Protein AF-0000000077554246 (afdb_homodimer)

Foldseek 3Di:
DVVVVVVVVCPVCCVVVLFQFKKKAKAKEFEAAPPAGDFFKKKWKWFDDDPDDTHTFWIDTHHRRRMDITIGIDGHNDQTWIKMKIWACRVNPDPQWTKIDMDTDDSVRMDRPDTDPDHHYPYYYHPNDDDPPIDIGRPPD/DVVVVVVVVCPVCCVVVLFQFKKKAKAKEFEAAPPAGDFFKKKWKWFDDDPDDTHTFWIDTHHRRRMDITIGIDGHNDQTWIKMKIWACRVNPDPQWTKIDMDTDDSVRMDRPDTDPDHHYPYYYYPNDDDPPIDIGRPPD

Nearest PDB structures (foldseek):
  5ek8-assembly1_A  TM=5.572E-01  e=8.975E-06  Rippkaea orientalis PCC 8801
  3u2j-assembly1_B-2  TM=6.016E-01  e=7.868E-04  Homo sapiens
  1etb-assembly1_2  TM=5.948E-01  e=8.799E-04  Homo sapiens
  1bze-assembly1_A  TM=5.620E-01  e=1.925E-03  Homo sapiens
  1qab-assembly1_A  TM=5.641E-01  e=2.693E-03  Homo sapiens

Secondary structure (DSSP, 8-state):
-HHHHHHHH------------EEEEEEEEEEEETTEEPPS-EEEEEE--SSSPPEEEEEEE--TT-EEEEEEEEE-SSPP-EEEEEEE-TT-S-SSSEEEEEEEPPGGG-BSSSS-SS-EEEEEEETTSB-TT-EEESS--/-HHHHHHHH------------EEEEEEEEEEEETTEEPPS-EEEEEE--SSSPPEEEEEEE--TT-EEEEEEEEE-SSPP-EEEEEEE-TT-S-SSSEEEEEEEPPGGG-BSSSS-SS-EEEEEEETTSB-TT-EEESS--

Sequence (282 aa):
MNEIFLVLAVLSTVITAQVRPKQWVAVTGKVNCNGVPAKGVKVKIYDVDDWTLDDKVAEVVTGEDGVFHLKGYTYEITTMDPKLNIYHNCNALTPICYIKFNVLLPKSIVNREGEPTQEYDAGTFSLDNTFPGQGTDCLNKMNEIFLVLAVLSTVITAQVRPKQWVAVTGKVNCNGVPAKGVKVKIYDVDDWTLDDKVAEVVTGEDGVFHLKGYTYEITTMDPKLNIYHNCNALTPICYIKFNVLLPKSIVNREGEPTQEYDAGTFSLDNTFPGQGTDCLNK

InterPro domains:
  IPR001534 Transthyretin-like [PF01060] (28-106)
  IPR001534 Transthyretin-like [PTHR21700] (2-141)
  IPR038479 Transthyretin-like superfamily [G3DSA:2.60.40.3330] (22-133)

Organism: Bursaphelenchus xylophilus (NCBI:txid6326)

pLDDT: mean 89.3, std 15.04, range [46.44, 98.88]

Radius of gyration: 26.58 Å; Cα contacts (8 Å, |Δi|>4): 655; chains: 2; bounding box: 45×118×74 Å

Structure (mmCIF, N/CA/C/O backbone):
data_AF-0000000077554246-model_v1
#
loop_
_entity.id
_entity.type
_entity.pdbx_description
1 polymer '(pine wood nematode) hypothetical protein'
#
loop_
_atom_site.group_PDB
_atom_site.id
_atom_site.type_symbol
_atom_site.label_atom_id
_atom_site.label_alt_id
_atom_site.label_comp_id
_atom_site.label_asym_id
_atom_site.label_entity_id
_atom_site.label_seq_id
_atom_site.pdbx_PDB_ins_code
_atom_site.Cartn_x
_atom_site.Cartn_y
_atom_site.Cartn_z
_atom_site.occupancy
_atom_site.B_iso_or_equiv
_atom_site.auth_seq_id
_atom_site.auth_comp_id
_atom_site.auth_asym_id
_atom_site.auth_atom_id
_atom_site.pdbx_PDB_model_num
ATOM 1 N N . MET A 1 1 ? 10.68 47.844 53.594 1 46.56 1 MET A N 1
ATOM 2 C CA . MET A 1 1 ? 10.805 46.406 53.312 1 46.56 1 MET A CA 1
ATOM 3 C C . MET A 1 1 ? 9.555 45.875 52.594 1 46.56 1 MET A C 1
ATOM 5 O O . MET A 1 1 ? 9.57 44.812 52 1 46.56 1 MET A O 1
ATOM 9 N N . ASN A 1 2 ? 8.422 46.656 52.781 1 57.34 2 ASN A N 1
ATOM 10 C CA . ASN A 1 2 ? 7.156 46.25 52.156 1 57.34 2 ASN A CA 1
ATOM 11 C C . ASN A 1 2 ? 7.18 46.469 50.656 1 57.34 2 ASN A C 1
ATOM 13 O O . ASN A 1 2 ? 6.41 45.844 49.938 1 57.34 2 ASN A O 1
ATOM 17 N N . GLU A 1 3 ? 7.984 47.438 50.188 1 59.53 3 GLU A N 1
ATOM 18 C CA . GLU A 1 3 ? 8.023 47.75 48.75 1 59.53 3 GLU A CA 1
ATOM 19 C C . GLU A 1 3 ? 8.758 46.656 47.969 1 59.53 3 GLU A C 1
ATOM 21 O O . GLU A 1 3 ? 8.742 46.656 46.75 1 59.53 3 GLU A O 1
ATOM 26 N N . ILE A 1 4 ? 9.594 45.844 48.688 1 57.38 4 ILE A N 1
ATOM 27 C CA . ILE A 1 4 ? 10.336 44.781 48.031 1 57.38 4 ILE A CA 1
ATOM 28 C C . ILE A 1 4 ? 9.359 43.75 47.5 1 57.38 4 ILE A C 1
ATOM 30 O O . ILE A 1 4 ? 9.555 43.219 46.406 1 57.38 4 ILE A O 1
ATOM 34 N N . PHE A 1 5 ? 8.391 43.375 48.406 1 56.44 5 PHE A N 1
ATOM 35 C CA . PHE A 1 5 ? 7.676 42.125 48.125 1 56.44 5 PHE A CA 1
ATOM 36 C C . PHE A 1 5 ? 6.723 42.312 46.938 1 56.44 5 PHE A C 1
ATOM 38 O O . PHE A 1 5 ? 6.277 41.312 46.344 1 56.44 5 PHE A O 1
ATOM 45 N N . LEU A 1 6 ? 6.25 43.562 46.75 1 54.25 6 LEU A N 1
ATOM 46 C CA . LEU A 1 6 ? 5.227 43.688 45.719 1 54.25 6 LEU A CA 1
ATOM 47 C C . LEU A 1 6 ? 5.832 43.5 44.312 1 54.25 6 LEU A C 1
ATOM 49 O O . LEU A 1 6 ? 5.188 42.969 43.406 1 54.25 6 LEU A O 1
ATOM 53 N N . VAL A 1 7 ? 7.105 43.969 44.219 1 56.16 7 VAL A N 1
ATOM 54 C CA . VAL A 1 7 ? 7.645 43.969 42.875 1 56.16 7 VAL A CA 1
ATOM 55 C C . VAL A 1 7 ? 7.887 42.531 42.406 1 56.16 7 VAL A C 1
ATOM 57 O O . VAL A 1 7 ? 7.727 42.25 41.219 1 56.16 7 VAL A O 1
ATOM 60 N N . LEU A 1 8 ? 8.375 41.75 43.375 1 53.38 8 LEU A N 1
ATOM 61 C CA . LEU A 1 8 ? 8.836 40.469 42.812 1 53.38 8 LEU A CA 1
ATOM 62 C C . LEU A 1 8 ? 7.652 39.625 42.375 1 53.38 8 LEU A C 1
ATOM 64 O O . LEU A 1 8 ? 7.84 38.562 41.781 1 53.38 8 LEU A O 1
ATOM 68 N N . ALA A 1 9 ? 6.523 39.875 43.031 1 51.56 9 ALA A N 1
ATOM 69 C CA . ALA A 1 9 ? 5.465 38.938 42.719 1 51.56 9 ALA A CA 1
ATOM 70 C C . ALA A 1 9 ? 5 39.094 41.25 1 51.56 9 ALA A C 1
ATOM 72 O O . ALA A 1 9 ? 4.227 38.281 40.75 1 51.56 9 ALA A O 1
ATOM 73 N N . VAL A 1 10 ? 5.07 40.344 40.812 1 48.56 10 VAL A N 1
ATOM 74 C CA . VAL A 1 10 ? 4.52 40.344 39.469 1 48.56 10 VAL A CA 1
ATOM 75 C C . VAL A 1 10 ? 5.426 39.531 38.531 1 48.56 10 VAL A C 1
ATOM 77 O O . VAL A 1 10 ? 6.352 40.094 37.938 1 48.56 10 VAL A O 1
ATOM 80 N N . LEU A 1 11 ? 6.281 38.656 39.031 1 47.59 11 LEU A N 1
ATOM 81 C CA . LEU A 1 11 ? 6.723 37.719 37.969 1 47.59 11 LEU A CA 1
ATOM 82 C C . LEU A 1 11 ? 5.566 37.344 37.062 1 47.59 11 LEU A C 1
ATOM 84 O O . LEU A 1 11 ? 4.637 36.656 37.469 1 47.59 11 LEU A O 1
ATOM 88 N N . SER A 1 12 ? 5.074 38.344 36.281 1 46.69 12 SER A N 1
ATOM 89 C CA . SER A 1 12 ? 4.207 38.094 35.125 1 46.69 12 SER A CA 1
ATOM 90 C C . SER A 1 12 ? 4.574 36.75 34.469 1 46.69 12 SER A C 1
ATOM 92 O O . SER A 1 12 ? 5.691 36.594 33.969 1 46.69 12 SER A O 1
ATOM 94 N N . THR A 1 13 ? 4.277 35.625 35.031 1 50.09 13 THR A N 1
ATOM 95 C CA . THR A 1 13 ? 4.199 34.438 34.219 1 50.09 13 THR A CA 1
ATOM 96 C C . THR A 1 13 ? 3.729 34.781 32.812 1 50.09 13 THR A C 1
ATOM 98 O O . THR A 1 13 ? 2.545 35.031 32.594 1 50.09 13 THR A O 1
ATOM 101 N N . VAL A 1 14 ? 4.453 35.594 32.094 1 49.84 14 VAL A N 1
ATOM 102 C CA . VAL A 1 14 ? 4.195 35.562 30.656 1 49.84 14 VAL A CA 1
ATOM 103 C C . VAL A 1 14 ? 3.953 34.094 30.219 1 49.84 14 VAL A C 1
ATOM 105 O O . VAL A 1 14 ? 4.879 33.281 30.188 1 49.84 14 VAL A O 1
ATOM 108 N N . ILE A 1 15 ? 2.969 33.438 30.75 1 48.78 15 ILE A N 1
ATOM 109 C CA . ILE A 1 15 ? 2.527 32.281 29.984 1 48.78 15 ILE A CA 1
ATOM 110 C C . ILE A 1 15 ? 2.668 32.562 28.484 1 48.78 15 ILE A C 1
ATOM 112 O O . ILE A 1 15 ? 1.922 33.375 27.922 1 48.78 15 ILE A O 1
ATOM 116 N N . THR A 1 16 ? 3.816 32.781 28.016 1 48.66 16 THR A N 1
ATOM 117 C CA . THR A 1 16 ? 3.912 32.75 26.562 1 48.66 16 THR A CA 1
ATOM 118 C C . THR A 1 16 ? 3.045 31.625 25.984 1 48.66 16 THR A C 1
ATOM 120 O O . THR A 1 16 ? 3.227 30.453 26.328 1 48.66 16 THR A O 1
ATOM 123 N N . ALA A 1 17 ? 1.773 31.781 26 1 52.62 17 ALA A N 1
ATOM 124 C CA . ALA A 1 17 ? 0.958 30.859 25.203 1 52.62 17 ALA A CA 1
ATOM 125 C C . ALA A 1 17 ? 1.774 30.234 24.078 1 52.62 17 ALA A C 1
ATOM 127 O O . ALA A 1 17 ? 2.289 30.953 23.203 1 52.62 17 ALA A O 1
ATOM 128 N N . GLN A 1 18 ? 2.613 29.297 24.484 1 57.31 18 GLN A N 1
ATOM 129 C CA . GLN A 1 18 ? 3.324 28.609 23.406 1 57.31 18 GLN A CA 1
ATOM 130 C C . GLN A 1 18 ? 2.443 28.453 22.172 1 57.31 18 GLN A C 1
ATOM 132 O O . GLN A 1 18 ? 1.408 27.781 22.219 1 57.31 18 GLN A O 1
ATOM 137 N N . VAL A 1 19 ? 2.314 29.438 21.281 1 74.88 19 VAL A N 1
ATOM 138 C CA . VAL A 1 19 ? 1.582 29.422 20.016 1 74.88 19 VAL A CA 1
ATOM 139 C C . VAL A 1 19 ? 1.971 28.188 19.219 1 74.88 19 VAL A C 1
ATOM 141 O O . VAL A 1 19 ? 3.156 27.922 19.016 1 74.88 19 VAL A O 1
ATOM 144 N N . ARG A 1 20 ? 1.141 27.094 19.266 1 84.06 20 ARG A N 1
ATOM 145 C CA . ARG A 1 20 ? 1.335 25.953 18.375 1 84.06 20 ARG A CA 1
ATOM 146 C C . ARG A 1 20 ? 1.245 26.359 16.906 1 84.06 20 ARG A C 1
ATOM 148 O O . ARG A 1 20 ? 0.185 26.781 16.438 1 84.06 20 ARG A O 1
ATOM 155 N N . PRO A 1 21 ? 2.396 26.312 16.219 1 91.5 21 PRO A N 1
ATOM 1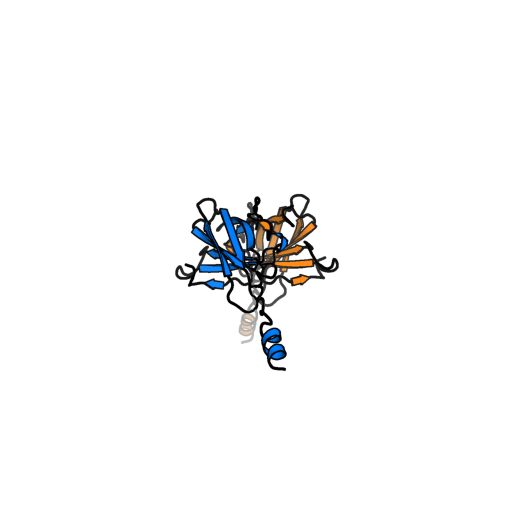56 C CA . PRO A 1 21 ? 2.367 26.688 14.805 1 91.5 21 PRO A CA 1
ATOM 157 C C . PRO A 1 21 ? 1.395 25.844 13.984 1 91.5 21 PRO A C 1
ATOM 159 O O . PRO A 1 21 ? 1.191 24.672 14.281 1 91.5 21 PRO A O 1
ATOM 162 N N . LYS A 1 22 ? 0.844 26.594 13.031 1 94.69 22 LYS A N 1
ATOM 163 C CA . LYS A 1 22 ? -0.03 25.938 12.062 1 94.69 22 LYS A CA 1
ATOM 164 C C . LYS A 1 22 ? 0.776 25.109 11.062 1 94.69 22 LYS A C 1
ATOM 166 O O . LYS A 1 22 ? 1.784 25.578 10.531 1 94.69 22 LYS A O 1
ATOM 171 N N . GLN A 1 23 ? 0.416 23.844 10.828 1 96.56 23 GLN A N 1
ATOM 172 C CA . GLN A 1 23 ? 1.092 22.953 9.898 1 96.56 23 GLN A CA 1
ATOM 173 C C . GLN A 1 23 ? 0.11 22.359 8.891 1 96.56 23 GLN A C 1
ATOM 175 O O . GLN A 1 23 ? -0.917 21.797 9.273 1 96.56 23 GLN A O 1
ATOM 180 N N . TRP A 1 24 ? 0.428 22.469 7.605 1 97.62 24 TRP A N 1
ATOM 181 C CA . TRP A 1 24 ? -0.448 22.062 6.512 1 97.62 24 TRP A CA 1
ATOM 182 C C . TRP A 1 24 ? 0.053 20.766 5.867 1 97.62 24 TRP A C 1
ATOM 184 O O . TRP A 1 24 ? 1.258 20.516 5.844 1 97.62 24 TRP A O 1
ATOM 194 N N . VAL A 1 25 ? -0.898 20.062 5.352 1 98.19 25 VAL A N 1
ATOM 195 C CA . VAL A 1 25 ? -0.585 18.938 4.461 1 98.19 25 VAL A CA 1
ATOM 196 C C . VAL A 1 25 ? -1.592 18.906 3.314 1 98.19 25 VAL A C 1
ATOM 198 O O . VAL A 1 25 ? -2.75 19.297 3.48 1 98.19 25 VAL A O 1
ATOM 201 N N . ALA A 1 26 ? -1.17 18.484 2.154 1 98.69 26 ALA A N 1
ATOM 202 C CA . ALA A 1 26 ? -1.985 18.203 0.975 1 98.69 26 ALA A CA 1
ATOM 203 C C . ALA A 1 26 ? -1.568 16.875 0.324 1 98.69 26 ALA A C 1
ATOM 205 O O . ALA A 1 26 ? -0.398 16.688 -0.017 1 98.69 26 ALA A O 1
ATOM 206 N N . VAL A 1 27 ? -2.518 16.031 0.214 1 98.69 27 VAL A N 1
ATOM 207 C CA . VAL A 1 27 ? -2.213 14.68 -0.242 1 98.69 27 VAL A CA 1
ATOM 208 C C . VAL A 1 27 ? -3.217 14.258 -1.312 1 98.69 27 VAL A C 1
ATOM 210 O O . VAL A 1 27 ? -4.41 14.547 -1.2 1 98.69 27 VAL A O 1
ATOM 213 N N . THR A 1 28 ? -2.727 13.555 -2.324 1 98.81 28 THR A N 1
ATOM 214 C CA . THR A 1 28 ? -3.578 12.945 -3.342 1 98.81 28 THR A CA 1
ATOM 215 C C . THR A 1 28 ? -3.232 11.469 -3.521 1 98.81 28 THR A C 1
ATOM 217 O O . THR A 1 28 ? -2.227 10.992 -2.992 1 98.81 28 THR A O 1
ATOM 220 N N . GLY A 1 29 ? -4.039 10.812 -4.148 1 98.75 29 GLY A N 1
ATOM 221 C CA . GLY A 1 29 ? -3.887 9.406 -4.492 1 98.75 29 GLY A CA 1
ATOM 222 C C . GLY A 1 29 ? -5.117 8.82 -5.164 1 98.75 29 GLY A C 1
ATOM 223 O O . GLY A 1 29 ? -6.051 9.547 -5.504 1 98.75 29 GLY A O 1
ATOM 224 N N . LYS A 1 30 ? -4.996 7.516 -5.391 1 98.81 30 LYS A N 1
ATOM 225 C CA . LYS A 1 30 ? -6.086 6.816 -6.07 1 98.81 30 LYS A CA 1
ATOM 226 C C . LYS A 1 30 ? -6.375 5.473 -5.406 1 98.81 30 LYS A C 1
ATOM 228 O O . LYS A 1 30 ? -5.473 4.84 -4.855 1 98.81 30 LYS A O 1
ATOM 233 N N . VAL A 1 31 ? -7.598 5.105 -5.5 1 98.88 31 VAL A N 1
ATOM 234 C CA . VAL A 1 31 ? -7.992 3.797 -4.992 1 98.88 31 VAL A CA 1
ATOM 235 C C . VAL A 1 31 ? -8.781 3.043 -6.059 1 98.88 31 VAL A C 1
ATOM 237 O O . VAL A 1 31 ? -9.578 3.639 -6.785 1 98.88 31 VAL A O 1
ATOM 240 N N . ASN A 1 32 ? -8.5 1.774 -6.152 1 98.62 32 ASN A N 1
ATOM 241 C CA . ASN A 1 32 ? -9.219 0.861 -7.031 1 98.62 32 ASN A CA 1
ATOM 242 C C . ASN A 1 32 ? -9.75 -0.351 -6.27 1 98.62 32 ASN A C 1
ATOM 244 O O . ASN A 1 32 ? -9.195 -0.726 -5.234 1 98.62 32 ASN A O 1
ATOM 248 N N . CYS A 1 33 ? -10.766 -0.895 -6.797 1 98.31 33 CYS A N 1
ATOM 249 C CA . CYS A 1 33 ? -11.281 -2.182 -6.344 1 98.31 33 CYS A CA 1
ATOM 250 C C . CYS A 1 33 ? -11.453 -3.145 -7.512 1 98.31 33 CYS A C 1
ATOM 252 O O . CYS A 1 33 ? -12.25 -2.891 -8.414 1 98.31 33 CYS A O 1
ATOM 254 N N . ASN A 1 34 ? -10.648 -4.195 -7.484 1 96.56 34 ASN A N 1
ATOM 255 C CA . ASN A 1 34 ? -10.695 -5.184 -8.555 1 96.56 34 ASN A CA 1
ATOM 256 C C . ASN A 1 34 ? -10.383 -4.555 -9.914 1 96.56 34 ASN A C 1
ATOM 258 O O . ASN A 1 34 ? -11.086 -4.816 -10.891 1 96.56 34 ASN A O 1
ATOM 262 N N . GLY A 1 35 ? -9.5 -3.631 -9.836 1 95.56 35 GLY A N 1
ATOM 263 C CA . GLY A 1 35 ? -8.984 -3.061 -11.07 1 95.56 35 GLY A CA 1
ATOM 264 C C . GLY A 1 35 ? -9.812 -1.889 -11.578 1 95.56 35 GLY A C 1
ATOM 265 O O . GLY A 1 35 ? -9.484 -1.29 -12.602 1 95.56 35 GLY A O 1
ATOM 266 N N . VAL A 1 36 ? -10.852 -1.576 -10.867 1 97.62 36 VAL A N 1
ATOM 267 C CA . VAL A 1 36 ? -11.719 -0.468 -11.25 1 97.62 36 VAL A CA 1
ATOM 268 C C . VAL A 1 36 ? -11.648 0.636 -10.203 1 97.62 36 VAL A C 1
ATOM 270 O O . VAL A 1 36 ? -11.625 0.356 -9 1 97.62 36 VAL A O 1
ATOM 273 N N . PRO A 1 37 ? -11.656 1.899 -10.68 1 98.62 37 PRO A N 1
ATOM 274 C CA . PRO A 1 37 ? -11.664 2.979 -9.695 1 98.62 37 PRO A CA 1
ATOM 275 C C . PRO A 1 37 ? -12.789 2.834 -8.672 1 98.62 37 PRO A C 1
ATOM 277 O O . PRO A 1 37 ? -13.922 2.529 -9.039 1 98.62 37 PRO A O 1
ATOM 280 N N . ALA A 1 38 ? -12.461 3.012 -7.469 1 98.56 38 ALA A N 1
ATOM 281 C CA . ALA A 1 38 ? -13.43 2.771 -6.406 1 98.56 38 ALA A CA 1
ATOM 282 C C . ALA A 1 38 ? -14.109 4.07 -5.977 1 98.56 38 ALA A C 1
ATOM 284 O O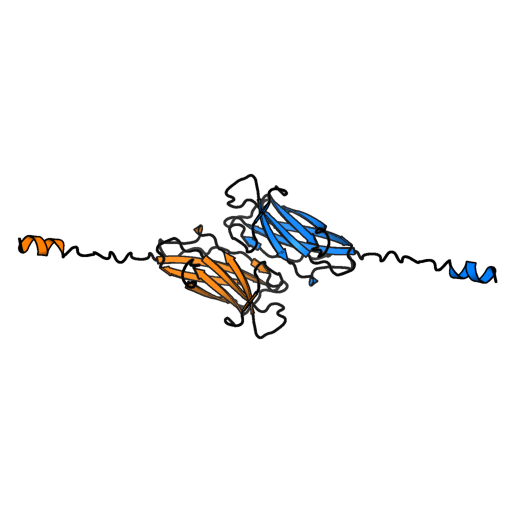 . ALA A 1 38 ? -13.445 4.98 -5.469 1 98.56 38 ALA A O 1
ATOM 285 N N . LYS A 1 39 ? -15.32 4.137 -6.129 1 97.88 39 LYS A N 1
ATOM 286 C CA . LYS A 1 39 ? -16.125 5.266 -5.68 1 97.88 39 LYS A CA 1
ATOM 287 C C . LYS A 1 39 ? -16.625 5.062 -4.25 1 97.88 39 LYS A C 1
ATOM 289 O O . LYS A 1 39 ? -16.859 3.93 -3.826 1 97.88 39 LYS A O 1
ATOM 294 N N . GLY A 1 40 ? -16.719 6.176 -3.498 1 96.94 40 GLY A N 1
ATOM 295 C CA . GLY A 1 40 ? -17.344 6.117 -2.186 1 96.94 40 GLY A CA 1
ATOM 296 C C . GLY A 1 40 ? -16.406 5.664 -1.092 1 96.94 40 GLY A C 1
ATOM 297 O O . GLY A 1 40 ? -16.844 5.184 -0.043 1 96.94 40 GLY A O 1
ATOM 298 N N . VAL A 1 41 ? -15.18 5.719 -1.343 1 98.31 41 VAL A N 1
ATOM 299 C CA . VAL A 1 41 ? -14.18 5.352 -0.348 1 98.31 41 VAL A CA 1
ATOM 300 C C . VAL A 1 41 ? -13.875 6.555 0.545 1 98.31 41 VAL A C 1
ATOM 302 O O . VAL A 1 41 ? -13.562 7.641 0.052 1 98.31 41 VAL A O 1
ATOM 305 N N . LYS A 1 42 ? -13.969 6.352 1.85 1 98.5 42 LYS A N 1
ATOM 306 C CA . LYS A 1 42 ? -13.641 7.398 2.812 1 98.5 42 LYS A CA 1
ATOM 307 C C . LYS A 1 42 ? -12.141 7.402 3.123 1 98.5 42 LYS A C 1
ATOM 309 O O . LYS A 1 42 ? -11.57 6.367 3.453 1 98.5 42 LYS A O 1
ATOM 314 N N . VAL A 1 43 ? -11.562 8.555 2.938 1 98.81 43 VAL A N 1
ATOM 315 C CA . VAL A 1 43 ? -10.133 8.734 3.199 1 98.81 43 VAL A CA 1
ATOM 316 C C . VAL A 1 43 ? -9.938 9.898 4.168 1 98.81 43 VAL A C 1
ATOM 318 O O . VAL A 1 43 ? -10.531 10.969 3.998 1 98.81 43 VAL A O 1
ATOM 321 N N . LYS A 1 44 ? -9.117 9.695 5.199 1 98.56 44 LYS A N 1
ATOM 322 C CA . LYS A 1 44 ? -8.852 10.719 6.203 1 98.56 44 LYS A CA 1
ATOM 323 C C . LYS A 1 44 ? -7.359 10.859 6.473 1 98.56 44 LYS A C 1
ATOM 325 O O . LYS A 1 44 ? -6.613 9.883 6.391 1 98.56 44 LYS A O 1
ATOM 330 N N . ILE A 1 45 ? -6.984 12.039 6.812 1 98.5 45 ILE A N 1
ATOM 331 C CA . ILE A 1 45 ? -5.652 12.266 7.359 1 98.5 45 ILE A CA 1
ATOM 332 C C . ILE A 1 45 ? -5.754 12.602 8.844 1 98.5 45 ILE A C 1
ATOM 334 O O . ILE A 1 45 ? -6.605 13.398 9.25 1 98.5 45 ILE A O 1
ATOM 338 N N . TYR A 1 46 ? -4.957 11.945 9.57 1 97.44 46 TYR A N 1
ATOM 339 C CA . TYR A 1 46 ? -4.82 12.242 10.992 1 97.44 46 TYR A CA 1
ATOM 340 C C . TYR A 1 46 ? -3.4 12.695 11.32 1 97.44 46 TYR A C 1
ATOM 342 O O . TYR A 1 46 ? -2.451 12.344 10.617 1 97.44 46 TYR A O 1
ATOM 350 N N . ASP A 1 47 ? -3.301 13.484 12.297 1 96.69 47 ASP A N 1
ATOM 351 C CA . ASP A 1 47 ? -2.027 13.68 12.984 1 96.69 47 ASP A CA 1
ATOM 352 C C . ASP A 1 47 ? -1.891 12.727 14.172 1 96.69 47 ASP A C 1
ATOM 354 O O . ASP A 1 47 ? -2.697 12.766 15.102 1 96.69 47 ASP A O 1
ATOM 358 N N . VAL A 1 48 ? -0.876 11.898 14.031 1 94 48 VAL A N 1
ATOM 359 C CA . VAL A 1 48 ? -0.678 10.883 15.062 1 94 48 VAL A CA 1
ATOM 360 C C . VAL A 1 48 ? -0.071 11.531 16.312 1 94 48 VAL A C 1
ATOM 362 O O . VAL A 1 48 ? 0.945 12.227 16.219 1 94 48 VAL A O 1
ATOM 365 N N . ASP A 1 49 ? -0.699 11.297 17.406 1 86.56 49 ASP A N 1
ATOM 366 C CA . ASP A 1 49 ? -0.2 11.805 18.688 1 86.56 49 ASP A CA 1
ATOM 367 C C . ASP A 1 49 ? 0.208 10.664 19.609 1 86.56 49 ASP A C 1
ATOM 369 O O . ASP A 1 49 ? -0.403 9.594 19.594 1 86.56 49 ASP A O 1
ATOM 373 N N . ASP A 1 50 ? 1.206 10.859 20.359 1 77.06 50 ASP A N 1
ATOM 374 C CA . ASP A 1 50 ? 1.698 9.844 21.297 1 77.06 50 ASP A CA 1
ATOM 375 C C . ASP A 1 50 ? 0.812 9.766 22.531 1 77.06 50 ASP A C 1
ATOM 377 O O . ASP A 1 50 ? 0.572 8.68 23.062 1 77.06 50 ASP A O 1
ATOM 381 N N . TRP A 1 51 ? 0.216 10.898 22.984 1 76.75 51 TRP A N 1
ATOM 382 C CA . TRP A 1 51 ? -0.367 10.906 24.328 1 76.75 51 TRP A CA 1
ATOM 383 C C . TRP A 1 51 ? -1.862 11.203 24.266 1 76.75 51 TRP A C 1
ATOM 385 O O . TRP A 1 51 ? -2.578 11.008 25.25 1 76.75 51 TRP A O 1
ATOM 395 N N . THR A 1 52 ? -2.281 11.703 23.219 1 77.06 52 THR A N 1
ATOM 396 C CA . THR A 1 52 ? -3.697 12.016 23.062 1 77.06 52 THR A CA 1
ATOM 397 C C . THR A 1 52 ? -4.281 11.336 21.844 1 77.06 52 THR A C 1
ATOM 399 O O . THR A 1 52 ? -3.598 10.547 21.172 1 77.06 52 THR A O 1
ATOM 402 N N . LEU A 1 53 ? -5.582 11.508 21.688 1 83.5 53 LEU A N 1
ATOM 403 C CA . LEU A 1 53 ? -6.242 11.016 20.484 1 83.5 53 LEU A CA 1
ATOM 404 C C . LEU A 1 53 ? -5.695 11.711 19.25 1 83.5 53 LEU A C 1
ATOM 406 O O . LEU A 1 53 ? -5.336 12.891 19.297 1 83.5 53 LEU A O 1
ATOM 410 N N . ASP A 1 54 ? -5.629 10.938 18.203 1 88.06 54 ASP A N 1
ATOM 411 C CA . ASP A 1 54 ? -5.23 11.508 16.922 1 88.06 54 ASP A CA 1
ATOM 412 C C . ASP A 1 54 ? -6.16 12.648 16.516 1 88.06 54 ASP A C 1
ATOM 414 O O . ASP A 1 54 ? -7.371 12.578 16.734 1 88.06 54 ASP A O 1
ATOM 418 N N . ASP A 1 55 ? -5.578 13.688 15.977 1 91.31 55 ASP A N 1
ATOM 419 C CA . ASP A 1 55 ? -6.367 14.797 15.461 1 91.31 55 ASP A CA 1
ATOM 420 C C . ASP A 1 55 ? -6.711 14.594 13.992 1 91.31 55 ASP A C 1
ATOM 422 O O . ASP A 1 55 ? -5.816 14.406 13.156 1 91.31 55 ASP A O 1
ATOM 426 N N . LYS A 1 56 ? -7.992 14.672 13.734 1 95.25 56 LYS A N 1
ATOM 427 C CA . LYS A 1 56 ? -8.375 14.641 12.328 1 95.25 56 LYS A CA 1
ATOM 428 C C . LYS A 1 56 ? -7.965 15.93 11.617 1 95.25 56 LYS A C 1
ATOM 430 O O . LYS A 1 56 ? -8.266 17.031 12.094 1 95.25 56 LYS A O 1
ATOM 435 N N . VAL A 1 57 ? -7.387 15.781 10.508 1 97.5 57 VAL A N 1
ATOM 436 C CA . VAL A 1 57 ? -6.871 16.922 9.75 1 97.5 57 VAL A CA 1
ATOM 437 C C . VAL A 1 57 ? -7.773 17.188 8.547 1 97.5 57 VAL A C 1
ATOM 439 O O . VAL A 1 57 ? -8.102 18.344 8.266 1 97.5 57 VAL A O 1
ATOM 442 N N . ALA A 1 58 ? -8.141 16.141 7.82 1 98.25 58 ALA A N 1
ATOM 443 C CA . ALA A 1 58 ? -8.977 16.25 6.625 1 98.25 58 ALA A CA 1
ATOM 444 C C . ALA A 1 58 ? -9.695 14.938 6.328 1 98.25 58 ALA A C 1
ATOM 446 O O . ALA A 1 58 ? -9.312 13.883 6.844 1 98.25 58 ALA A O 1
ATOM 447 N N . GLU A 1 59 ? -10.711 15.047 5.57 1 98.44 59 GLU A N 1
ATOM 448 C CA . GLU A 1 59 ? -11.492 13.891 5.148 1 98.44 59 GLU A CA 1
ATOM 449 C C . GLU A 1 59 ? -12.125 14.109 3.779 1 98.44 59 GLU A C 1
ATOM 451 O O . GLU A 1 59 ? -12.555 15.227 3.465 1 98.44 59 GLU A O 1
ATOM 456 N N . VAL A 1 60 ? -12.188 13.047 3.006 1 98.56 60 VAL A N 1
ATOM 457 C CA . VAL A 1 60 ? -12.867 13.102 1.717 1 98.56 60 VAL A CA 1
ATOM 458 C C . VAL A 1 60 ? -13.477 11.734 1.394 1 98.56 60 VAL A C 1
ATOM 460 O O . VAL A 1 60 ? -13.117 10.734 2.016 1 98.56 60 VAL A O 1
ATOM 463 N N . VAL A 1 61 ? -14.375 11.742 0.457 1 98.5 61 VAL A N 1
ATOM 464 C CA . VAL A 1 61 ? -14.922 10.531 -0.143 1 98.5 61 VAL A CA 1
ATOM 465 C C . VAL A 1 61 ? -14.672 10.531 -1.648 1 98.5 61 VAL A C 1
ATOM 467 O O . VAL A 1 61 ? -14.93 11.531 -2.324 1 98.5 61 VAL A O 1
ATOM 470 N N . THR A 1 62 ? -14.141 9.492 -2.109 1 98.69 62 THR A N 1
ATOM 471 C CA . THR A 1 62 ? -13.75 9.445 -3.514 1 98.69 62 THR A CA 1
ATOM 472 C C . THR A 1 62 ? -14.977 9.453 -4.418 1 98.69 62 THR A C 1
ATOM 474 O O . THR A 1 62 ? -16.031 8.945 -4.039 1 98.69 62 THR A O 1
ATOM 477 N N . GLY A 1 63 ? -14.742 9.977 -5.613 1 98 63 GLY A N 1
ATOM 478 C CA . GLY A 1 63 ? -15.758 9.922 -6.656 1 98 63 GLY A CA 1
ATOM 479 C C . GLY A 1 63 ? -15.555 8.766 -7.621 1 98 63 GLY A C 1
ATOM 480 O O . GLY A 1 63 ? -14.93 7.766 -7.273 1 98 63 GLY A O 1
ATOM 481 N N . GLU A 1 64 ? -16.031 8.914 -8.898 1 98.12 64 GLU A N 1
ATOM 482 C CA . GLU A 1 64 ? -16.078 7.859 -9.906 1 98.12 64 GLU A CA 1
ATOM 483 C C . GLU A 1 64 ? -14.664 7.484 -10.367 1 98.12 64 GLU A C 1
ATOM 485 O O . GLU A 1 64 ? -14.422 6.348 -10.781 1 98.12 64 GLU A O 1
ATOM 490 N N . ASP A 1 65 ? -13.797 8.406 -10.234 1 98.44 65 ASP A N 1
ATOM 491 C CA . ASP A 1 65 ? -12.461 8.156 -10.766 1 98.44 65 ASP A CA 1
ATOM 492 C C . ASP A 1 65 ? -11.547 7.555 -9.695 1 98.44 65 ASP A C 1
ATOM 494 O O . ASP A 1 65 ? -10.391 7.23 -9.977 1 98.44 65 ASP A O 1
ATOM 498 N N . GLY A 1 66 ? -12.031 7.438 -8.43 1 98.81 66 GLY A N 1
ATOM 499 C CA . GLY A 1 66 ? -11.281 6.816 -7.355 1 98.81 66 GLY A CA 1
ATOM 500 C C . GLY A 1 66 ? -10.18 7.695 -6.809 1 98.81 66 GLY A C 1
ATOM 501 O O . GLY A 1 66 ? -9.344 7.242 -6.02 1 98.81 66 GLY A O 1
ATOM 502 N N . VAL A 1 67 ? -10.18 8.984 -7.305 1 98.88 67 VAL A N 1
ATOM 503 C CA . VAL A 1 67 ? -9.117 9.891 -6.891 1 98.88 67 VAL A CA 1
ATOM 504 C C . VAL A 1 67 ? -9.531 10.641 -5.629 1 98.88 67 VAL A C 1
ATOM 506 O O . VAL A 1 67 ? -10.68 11.07 -5.508 1 98.88 67 VAL A O 1
ATOM 509 N N . PHE A 1 68 ? -8.594 10.812 -4.695 1 98.88 68 PHE A N 1
ATOM 510 C CA . PHE A 1 68 ? -8.859 11.656 -3.537 1 98.88 68 PHE A CA 1
ATOM 511 C C . PHE A 1 68 ? -7.867 12.812 -3.467 1 98.88 68 PHE A C 1
ATOM 513 O O . PHE A 1 68 ? -6.703 12.656 -3.84 1 98.88 68 PHE A O 1
ATOM 520 N N . HIS A 1 69 ? -8.344 13.914 -3.021 1 98.75 69 HIS A N 1
ATOM 521 C CA . HIS A 1 69 ? -7.582 15.117 -2.693 1 98.75 69 HIS A CA 1
ATOM 522 C C . HIS A 1 69 ? -7.887 15.586 -1.274 1 98.75 69 HIS A C 1
ATOM 524 O O . HIS A 1 69 ? -9.023 15.93 -0.96 1 98.75 69 HIS A O 1
ATOM 530 N N . LEU A 1 70 ? -6.887 15.57 -0.469 1 98.62 70 LEU A N 1
ATOM 531 C CA . LEU A 1 70 ? -7.039 16 0.916 1 98.62 70 LEU A CA 1
ATOM 532 C C . LEU A 1 70 ? -6.133 17.188 1.22 1 98.62 70 LEU A C 1
ATOM 534 O O . LEU A 1 70 ? -4.953 17.188 0.855 1 98.62 70 LEU A O 1
ATOM 538 N N . LYS A 1 71 ? -6.668 18.109 1.757 1 98.5 71 LYS A N 1
ATOM 539 C CA . LYS A 1 71 ? -5.926 19.281 2.227 1 98.5 71 LYS A CA 1
ATOM 540 C C . LYS A 1 71 ? -6.457 19.766 3.57 1 98.5 71 LYS A C 1
ATOM 542 O O . LYS A 1 71 ? -7.668 19.891 3.758 1 98.5 71 LYS A O 1
ATOM 547 N N . GLY A 1 72 ? -5.574 20 4.484 1 98.06 72 GLY A N 1
ATOM 548 C CA . GLY A 1 72 ? -5.973 20.469 5.805 1 98.06 72 GLY A CA 1
ATOM 549 C C . GLY A 1 72 ? -4.797 20.891 6.664 1 98.06 72 GLY A C 1
ATOM 550 O O . GLY A 1 72 ? -3.662 20.953 6.188 1 98.06 72 GLY A O 1
ATOM 551 N N . TYR A 1 73 ? -5.137 21.312 7.844 1 96.62 73 TYR A N 1
ATOM 552 C CA . TYR A 1 73 ? -4.086 21.766 8.742 1 96.62 73 TYR A CA 1
ATOM 553 C C . TYR A 1 73 ? -4.434 21.453 10.195 1 96.62 73 TYR A C 1
ATOM 555 O O . TYR A 1 73 ? -5.574 21.109 10.5 1 96.62 73 TYR A O 1
ATOM 563 N N . THR A 1 74 ? -3.455 21.438 11.016 1 94.81 74 THR A N 1
ATOM 564 C CA . THR A 1 74 ? -3.596 21.359 12.461 1 94.81 74 THR A CA 1
ATOM 565 C C . THR A 1 74 ? -2.529 22.203 13.156 1 94.81 74 THR A C 1
ATOM 567 O O . THR A 1 74 ? -1.625 22.734 12.508 1 94.81 74 THR A O 1
ATOM 570 N N . TYR A 1 75 ? -2.742 22.375 14.445 1 91.94 75 TYR A N 1
ATOM 571 C CA . TYR A 1 75 ? -1.773 23.109 15.25 1 91.94 75 TYR A CA 1
ATOM 572 C C . TYR A 1 75 ? -0.938 22.156 16.094 1 91.94 75 TYR A C 1
ATOM 574 O O . TYR A 1 75 ? -1.483 21.312 16.828 1 91.94 75 TYR A O 1
ATOM 582 N N . GLU A 1 76 ? 0.37 22.25 15.906 1 89.44 76 GLU A N 1
ATOM 583 C CA . GLU A 1 76 ? 1.266 21.375 16.641 1 89.44 76 GLU A CA 1
ATOM 584 C C . GLU A 1 76 ? 2.559 22.078 17.031 1 89.44 76 GLU A C 1
ATOM 586 O O . GLU A 1 76 ? 3.09 22.875 16.234 1 89.44 76 GLU A O 1
ATOM 591 N N . ILE A 1 77 ? 3.115 21.703 18.188 1 87.5 77 ILE A N 1
ATOM 592 C CA . ILE A 1 77 ? 4.41 22.234 18.609 1 87.5 77 ILE A CA 1
ATOM 593 C C . ILE A 1 77 ? 5.523 21.547 17.797 1 87.5 77 ILE A C 1
ATOM 595 O O . ILE A 1 77 ? 6.383 22.234 17.234 1 87.5 77 ILE A O 1
ATOM 599 N N . THR A 1 78 ? 5.461 20.219 17.828 1 90.62 78 THR A N 1
ATOM 600 C CA . THR A 1 78 ? 6.406 19.469 17.016 1 90.62 78 THR A CA 1
ATOM 601 C C . THR A 1 78 ? 5.812 19.172 15.641 1 90.62 78 THR A C 1
ATOM 603 O O . THR A 1 78 ? 4.648 19.484 15.375 1 90.62 78 THR A O 1
ATOM 606 N N . THR A 1 79 ? 6.629 18.719 14.758 1 93.94 79 THR A N 1
ATOM 607 C CA . THR A 1 79 ? 6.156 18.375 13.422 1 93.94 79 THR A CA 1
ATOM 608 C C . THR A 1 79 ? 5.066 17.297 13.492 1 93.94 79 THR A C 1
ATOM 610 O O . THR A 1 79 ? 5.199 16.312 14.211 1 93.94 79 THR A O 1
ATOM 613 N N . MET A 1 80 ? 4.023 17.547 12.734 1 95 80 MET A N 1
ATOM 614 C CA . MET A 1 80 ? 2.943 16.562 12.703 1 95 80 MET A CA 1
ATOM 615 C C . MET A 1 80 ? 3.416 15.25 12.086 1 95 80 MET A C 1
ATOM 617 O O . MET A 1 80 ? 4.324 15.25 11.25 1 95 80 MET A O 1
ATOM 621 N N . ASP A 1 81 ? 2.83 14.141 12.516 1 96 81 ASP A N 1
ATOM 622 C CA . ASP A 1 81 ? 3.008 12.805 11.953 1 96 81 ASP A CA 1
ATOM 623 C C . ASP A 1 81 ? 1.773 12.375 11.164 1 96 81 ASP A C 1
ATOM 625 O O . ASP A 1 81 ? 0.889 11.703 11.703 1 96 81 ASP A O 1
ATOM 629 N N . PRO A 1 82 ? 1.751 12.75 9.875 1 97.94 82 PRO A N 1
ATOM 630 C CA . PRO A 1 82 ? 0.522 12.492 9.125 1 97.94 82 PRO A CA 1
ATOM 631 C C . PRO A 1 82 ? 0.327 11.008 8.805 1 97.94 82 PRO A C 1
ATOM 633 O O . PRO A 1 82 ? 1.268 10.336 8.375 1 97.94 82 PRO A O 1
ATOM 636 N N . LYS A 1 83 ? -0.849 10.602 9.008 1 98 83 LYS A N 1
ATOM 637 C CA . LYS A 1 83 ? -1.285 9.234 8.734 1 98 83 LYS A CA 1
ATOM 638 C C . LYS A 1 83 ? -2.529 9.219 7.848 1 98 83 LYS A C 1
ATOM 640 O O . LYS A 1 83 ? -3.496 9.938 8.117 1 98 83 LYS A O 1
ATOM 645 N N . LEU A 1 84 ? -2.459 8.477 6.836 1 98.44 84 LEU A N 1
ATOM 646 C CA . LEU A 1 84 ? -3.582 8.289 5.922 1 98.44 84 LEU A CA 1
ATOM 647 C C . LEU A 1 84 ? -4.395 7.055 6.305 1 98.44 84 LEU A C 1
ATOM 649 O O . LEU A 1 84 ? -3.855 5.949 6.379 1 98.44 84 LEU A O 1
ATOM 653 N N . ASN A 1 85 ? -5.656 7.227 6.543 1 98.12 85 ASN A N 1
ATOM 654 C CA . ASN A 1 85 ? -6.594 6.133 6.77 1 98.12 85 ASN A CA 1
ATOM 655 C C . ASN A 1 85 ? -7.535 5.945 5.582 1 98.12 85 ASN A C 1
ATOM 657 O O . ASN A 1 85 ? -8.133 6.91 5.105 1 98.12 85 ASN A O 1
ATOM 661 N N . ILE A 1 86 ? -7.668 4.762 5.203 1 98.38 86 ILE A N 1
ATOM 662 C CA . ILE A 1 86 ? -8.57 4.422 4.109 1 98.38 86 ILE A CA 1
ATOM 663 C C . ILE A 1 86 ? -9.625 3.436 4.598 1 98.38 86 ILE A C 1
ATOM 665 O O . ILE A 1 86 ? -9.297 2.4 5.18 1 98.38 86 ILE A O 1
ATOM 669 N N . TYR A 1 87 ? -10.852 3.773 4.414 1 97.81 87 TYR A N 1
ATOM 670 C CA . TYR A 1 87 ? -12.008 2.971 4.809 1 97.81 87 TYR A CA 1
ATOM 671 C C . TYR A 1 87 ? -12.797 2.518 3.59 1 97.81 87 TYR A C 1
ATOM 673 O O . TYR A 1 87 ? -13.281 3.344 2.811 1 97.81 87 TYR A O 1
ATOM 681 N N . HIS A 1 88 ? -12.984 1.274 3.477 1 97.12 88 HIS A N 1
ATOM 682 C CA . HIS A 1 88 ? -13.633 0.803 2.262 1 97.12 88 HIS A CA 1
ATOM 683 C C . HIS A 1 88 ? -14.383 -0.504 2.508 1 97.12 88 HIS A C 1
ATOM 685 O O . HIS A 1 88 ? -14.242 -1.109 3.574 1 97.12 88 HIS A O 1
ATOM 691 N N . ASN A 1 89 ? -15.172 -0.886 1.584 1 95.75 89 ASN A N 1
ATOM 692 C CA . ASN A 1 89 ? -15.891 -2.15 1.68 1 95.75 89 ASN A CA 1
ATOM 693 C C . ASN A 1 89 ? -15.625 -3.041 0.47 1 95.75 89 ASN A C 1
ATOM 695 O O . ASN A 1 89 ? -16.453 -3.879 0.115 1 95.75 89 ASN A O 1
ATOM 699 N N . CYS A 1 90 ? -14.523 -2.789 -0.192 1 96.56 90 CYS A N 1
ATOM 700 C CA . CYS A 1 90 ? -14.141 -3.645 -1.309 1 96.56 90 CYS A CA 1
ATOM 701 C C . CYS A 1 90 ? -14.07 -5.105 -0.878 1 96.56 90 CYS A C 1
ATOM 703 O O . CYS A 1 90 ? -13.211 -5.48 -0.08 1 96.56 90 CYS A O 1
ATOM 705 N N . ASN A 1 91 ? -14.914 -5.883 -1.409 1 94.06 91 ASN A N 1
ATOM 706 C CA . ASN A 1 91 ? -15 -7.32 -1.171 1 94.06 91 ASN A CA 1
ATOM 707 C C . ASN A 1 91 ? -15.25 -7.633 0.302 1 94.06 91 ASN A C 1
ATOM 709 O O . ASN A 1 91 ? -14.828 -8.68 0.802 1 94.06 91 ASN A O 1
ATOM 713 N N . ALA A 1 92 ? -15.797 -6.73 0.984 1 90.81 92 ALA A N 1
ATOM 714 C CA . ALA A 1 92 ? -16.109 -6.969 2.393 1 90.81 92 ALA A CA 1
ATOM 715 C C . ALA A 1 92 ? -17.156 -8.062 2.545 1 90.81 92 ALA A C 1
ATOM 717 O O . ALA A 1 92 ? -18.078 -8.164 1.731 1 90.81 92 ALA A O 1
ATOM 718 N N . LEU A 1 93 ? -16.984 -8.836 3.545 1 84 93 LEU A N 1
ATOM 719 C CA . LEU A 1 93 ? -17.906 -9.938 3.797 1 84 93 LEU A CA 1
ATOM 720 C C . LEU A 1 93 ? -19.234 -9.414 4.312 1 84 93 LEU A C 1
ATOM 722 O O . LEU A 1 93 ? -20.281 -10 4.035 1 84 93 LEU A O 1
ATOM 726 N N . THR A 1 94 ? -19.203 -8.344 5.211 1 80.62 94 THR A N 1
ATOM 727 C CA . THR A 1 94 ? -20.422 -7.727 5.73 1 80.62 94 THR A CA 1
ATOM 728 C C . THR A 1 94 ? -20.453 -6.242 5.379 1 80.62 94 THR A C 1
ATOM 730 O O . THR A 1 94 ? -19.422 -5.574 5.344 1 80.62 94 THR A O 1
ATOM 733 N N . PRO A 1 95 ? -21.672 -5.855 5.125 1 80 95 PRO A N 1
ATOM 734 C CA . PRO A 1 95 ? -21.812 -4.434 4.805 1 80 95 PRO A CA 1
ATOM 735 C C . PRO A 1 95 ? -21.844 -3.547 6.047 1 80 95 PRO A C 1
ATOM 737 O O . PRO A 1 95 ? -21.906 -2.32 5.934 1 80 95 PRO A O 1
ATOM 740 N N . ILE A 1 96 ? -21.719 -3.994 7.176 1 85.31 96 ILE A N 1
ATOM 741 C CA . ILE A 1 96 ? -21.938 -3.238 8.406 1 85.31 96 ILE A CA 1
ATOM 742 C C . ILE A 1 96 ? -20.688 -2.428 8.75 1 85.31 96 ILE A C 1
ATOM 744 O O . ILE A 1 96 ? -20.797 -1.289 9.211 1 85.31 96 ILE A O 1
ATOM 748 N N . CYS A 1 97 ? -19.562 -3.072 8.461 1 93 97 CYS A N 1
ATOM 749 C CA . CYS A 1 97 ? -18.328 -2.396 8.805 1 93 97 CYS A CA 1
ATOM 750 C C . CYS A 1 97 ? -17.406 -2.275 7.586 1 93 97 CYS A C 1
ATOM 752 O O . CYS A 1 97 ? -17.547 -3.049 6.633 1 93 97 CYS A O 1
ATOM 754 N N . TYR A 1 98 ? -16.625 -1.284 7.695 1 95.56 98 TYR A N 1
ATOM 755 C CA . TYR A 1 98 ? -15.648 -1.093 6.633 1 95.56 98 TYR A CA 1
ATOM 756 C C . TYR A 1 98 ? -14.32 -1.749 6.996 1 95.56 98 TYR A C 1
ATOM 758 O O . TYR A 1 98 ? -14.039 -1.992 8.172 1 95.56 98 TYR A O 1
ATOM 766 N N . ILE A 1 99 ? -13.648 -2.098 5.941 1 96.75 99 ILE A N 1
ATOM 767 C CA . ILE A 1 99 ? -12.234 -2.445 6.09 1 96.75 99 ILE A CA 1
ATOM 768 C C . ILE A 1 99 ? -11.406 -1.172 6.219 1 96.75 99 ILE A C 1
ATOM 770 O O . ILE A 1 99 ? -11.633 -0.196 5.5 1 96.75 99 ILE A O 1
ATOM 774 N N . LYS A 1 100 ? -10.453 -1.214 7.148 1 97 100 LYS A N 1
ATOM 775 C CA . LYS A 1 100 ? -9.609 -0.043 7.371 1 97 100 LYS A CA 1
ATOM 776 C C . LYS A 1 100 ? -8.133 -0.424 7.387 1 97 100 LYS A C 1
ATOM 778 O O . LYS A 1 100 ? -7.75 -1.426 7.992 1 97 100 LYS A O 1
ATOM 783 N N . PHE A 1 101 ? -7.371 0.385 6.711 1 97.38 101 PHE A N 1
ATOM 784 C CA . PHE A 1 101 ? -5.922 0.333 6.875 1 97.38 101 PHE A CA 1
ATOM 785 C C . PHE A 1 101 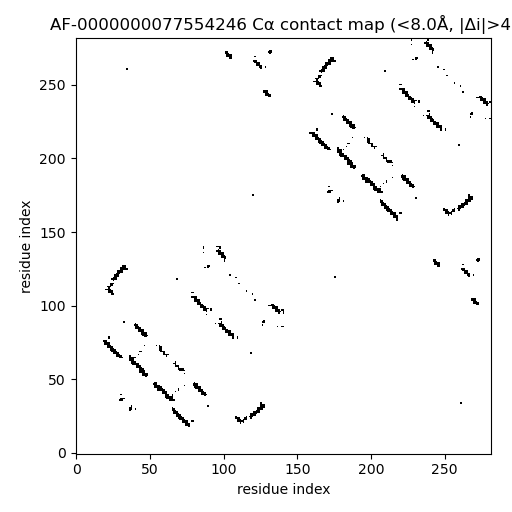? -5.32 1.731 6.812 1 97.38 101 PHE A C 1
ATOM 787 O O . PHE A 1 101 ? -6.016 2.699 6.496 1 97.38 101 PHE A O 1
ATOM 794 N N . ASN A 1 102 ? -4.047 1.785 7.207 1 97.25 102 ASN A N 1
ATOM 795 C CA . ASN A 1 102 ? -3.418 3.1 7.238 1 97.25 102 ASN A CA 1
ATOM 796 C C . ASN A 1 102 ? -1.989 3.051 6.703 1 97.25 102 ASN A C 1
ATOM 798 O O . ASN A 1 102 ? -1.384 1.979 6.637 1 97.25 102 ASN A O 1
ATOM 802 N N . VAL A 1 103 ? -1.545 4.156 6.34 1 97.56 103 VAL A N 1
ATOM 803 C CA . VAL A 1 103 ? -0.172 4.391 5.902 1 97.56 103 VAL A CA 1
ATOM 804 C C . VAL A 1 103 ? 0.357 5.68 6.531 1 97.56 103 VAL A C 1
ATOM 806 O O . VAL A 1 103 ? -0.34 6.695 6.559 1 97.56 103 VAL A O 1
ATOM 809 N N . LEU A 1 104 ? 1.572 5.566 7.09 1 97.62 104 LEU A N 1
ATOM 810 C CA . LEU A 1 104 ? 2.195 6.789 7.582 1 97.62 104 LEU A CA 1
ATOM 811 C C . LEU A 1 104 ? 2.863 7.555 6.441 1 97.62 104 LEU A C 1
ATOM 813 O O . LEU A 1 104 ? 3.635 6.98 5.672 1 97.62 104 LEU A O 1
ATOM 817 N N . LEU A 1 105 ? 2.508 8.773 6.348 1 98.19 105 LEU A N 1
ATOM 818 C CA . LEU A 1 105 ? 3.088 9.633 5.324 1 98.19 105 LEU A CA 1
ATOM 819 C C . LEU A 1 105 ? 4.375 10.273 5.824 1 98.19 105 LEU A C 1
ATOM 821 O O . LEU A 1 105 ? 4.582 10.414 7.031 1 98.19 105 LEU A O 1
ATOM 825 N N . PRO A 1 106 ? 5.211 10.656 4.902 1 97.12 106 PRO A N 1
ATOM 826 C CA . PRO A 1 106 ? 6.469 11.266 5.355 1 97.12 106 PRO A CA 1
ATOM 827 C C . PRO A 1 106 ? 6.27 12.641 5.988 1 97.12 106 PRO A C 1
ATOM 829 O O . PRO A 1 106 ? 5.438 13.422 5.523 1 97.12 106 PRO A O 1
ATOM 832 N N . LYS A 1 107 ? 7.074 12.891 6.973 1 96 107 LYS A N 1
ATOM 833 C CA . LYS A 1 107 ? 7.008 14.18 7.656 1 96 107 LYS A CA 1
ATOM 834 C C . LYS A 1 107 ? 7.402 15.32 6.719 1 96 107 LYS A C 1
ATOM 836 O O . LYS A 1 107 ? 7.023 16.469 6.945 1 96 107 LYS A O 1
ATOM 841 N N . SER A 1 108 ? 8.102 15.016 5.715 1 95.56 108 SER A N 1
ATOM 842 C CA . SER A 1 108 ? 8.648 16.016 4.801 1 95.56 108 SER A CA 1
ATOM 843 C C . SER A 1 108 ? 7.535 16.719 4.02 1 95.56 108 SER A C 1
ATOM 845 O O 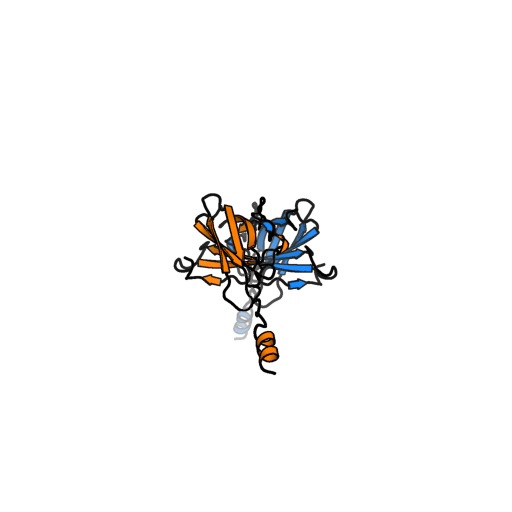. SER A 1 108 ? 7.762 17.75 3.398 1 95.56 108 SER A O 1
ATOM 847 N N . ILE A 1 109 ? 6.379 16.203 4.051 1 97.12 109 ILE A N 1
ATOM 848 C CA . ILE A 1 109 ? 5.32 16.797 3.246 1 97.12 109 ILE A CA 1
ATOM 849 C C . ILE A 1 109 ? 4.613 17.891 4.051 1 97.12 109 ILE A C 1
ATOM 851 O O . ILE A 1 109 ? 3.771 18.609 3.518 1 97.12 109 ILE A O 1
ATOM 855 N N . VAL A 1 110 ? 4.949 17.984 5.281 1 97.5 110 VAL A N 1
ATOM 856 C CA . VAL A 1 110 ? 4.332 18.969 6.164 1 97.5 110 VAL A CA 1
ATOM 857 C C . VAL A 1 110 ? 4.883 20.359 5.848 1 97.5 110 VAL A C 1
ATOM 859 O O . VAL A 1 110 ? 6.098 20.547 5.762 1 97.5 110 VAL A O 1
ATOM 862 N N . ASN A 1 111 ? 3.918 21.25 5.629 1 96.69 111 ASN A N 1
ATOM 863 C CA . ASN A 1 111 ? 4.27 22.625 5.289 1 96.69 111 ASN A CA 1
ATOM 864 C C . ASN A 1 111 ? 3.924 23.594 6.422 1 96.69 111 ASN A C 1
ATOM 866 O O . ASN A 1 111 ? 2.76 23.703 6.812 1 96.69 111 ASN A O 1
ATOM 870 N N . ARG A 1 112 ? 4.859 24.391 6.879 1 93.94 112 ARG A N 1
ATOM 871 C CA . ARG A 1 112 ? 4.66 25.312 7.984 1 93.94 112 ARG A CA 1
ATOM 872 C C . ARG A 1 112 ? 4.539 26.75 7.484 1 93.94 112 ARG A C 1
ATOM 874 O O . ARG A 1 112 ? 4.223 27.656 8.258 1 93.94 112 ARG A O 1
ATOM 881 N N . GLU A 1 113 ? 4.809 26.969 6.227 1 91.88 113 GLU A N 1
ATOM 882 C CA . GLU A 1 113 ? 4.867 28.312 5.672 1 91.88 113 GLU A CA 1
ATOM 883 C C . GLU A 1 113 ? 3.52 28.734 5.086 1 91.88 113 GLU A C 1
ATOM 885 O O . GLU A 1 113 ? 3.369 29.844 4.586 1 91.88 113 GLU A O 1
ATOM 890 N N . GLY A 1 114 ? 2.51 27.844 5.152 1 92.06 114 GLY A N 1
ATOM 891 C CA . GLY A 1 114 ? 1.206 28.141 4.578 1 92.06 114 GLY A CA 1
ATOM 892 C C . GLY A 1 114 ? 0.596 26.969 3.84 1 92.06 114 GLY A C 1
ATOM 893 O O . GLY A 1 114 ? 1.072 25.844 3.961 1 92.06 114 GLY A O 1
ATOM 894 N N . GLU A 1 115 ? -0.411 27.25 3.143 1 93.94 115 GLU A N 1
ATOM 895 C CA . GLU A 1 115 ? -1.118 26.219 2.389 1 93.94 115 GLU A CA 1
ATOM 896 C C . GLU A 1 115 ? -0.25 25.656 1.265 1 93.94 115 GLU A C 1
ATOM 898 O O . GLU A 1 115 ? 0.308 26.422 0.47 1 93.94 115 GLU A O 1
ATOM 903 N N . PRO A 1 116 ? -0.079 24.391 1.277 1 95.25 116 PRO A N 1
ATOM 904 C CA . PRO A 1 116 ? 0.75 23.812 0.22 1 95.25 116 PRO A CA 1
ATOM 905 C C . PRO A 1 116 ? 0.189 24.062 -1.178 1 95.25 116 PRO A C 1
ATOM 907 O O . PRO A 1 116 ? -1.03 24.062 -1.367 1 95.25 116 PRO A O 1
ATOM 910 N N . THR A 1 117 ? 1.037 24.188 -2.117 1 93.5 117 THR A N 1
ATOM 911 C CA . THR A 1 117 ? 0.653 24.422 -3.504 1 93.5 117 THR A CA 1
ATOM 912 C C . THR A 1 117 ? 0.623 23.109 -4.285 1 93.5 117 THR A C 1
ATOM 914 O O . THR A 1 117 ? 0.034 23.031 -5.367 1 93.5 117 THR A O 1
ATOM 917 N N . GLN A 1 118 ? 1.329 22.188 -3.752 1 95 118 GLN A N 1
ATOM 918 C CA . GLN A 1 118 ? 1.362 20.875 -4.395 1 95 118 GLN A CA 1
ATOM 919 C C . GLN A 1 118 ? 0.896 19.781 -3.436 1 95 118 GLN A C 1
ATOM 921 O O . GLN A 1 118 ? 1.085 19.891 -2.223 1 95 118 GLN A O 1
ATOM 926 N N . GLU A 1 119 ? 0.315 18.875 -4.055 1 98.06 119 GLU A N 1
ATOM 927 C CA . GLU A 1 119 ? -0.122 17.719 -3.275 1 98.06 119 GLU A CA 1
ATOM 928 C C . GLU A 1 119 ? 0.899 16.594 -3.346 1 98.06 119 GLU A C 1
ATOM 930 O O . GLU A 1 119 ? 1.489 16.344 -4.398 1 98.06 119 GLU A O 1
ATOM 935 N N . TYR A 1 120 ? 1.163 16.016 -2.244 1 98.25 120 TYR A N 1
ATOM 936 C CA . TYR A 1 120 ? 1.946 14.789 -2.23 1 98.25 120 TYR A CA 1
ATOM 937 C C . TYR A 1 120 ? 1.136 13.617 -2.777 1 98.25 120 TYR A C 1
ATOM 939 O O . TYR A 1 120 ? -0.012 13.406 -2.377 1 98.25 120 TYR A O 1
ATOM 947 N N . ASP A 1 121 ? 1.696 12.836 -3.686 1 98.56 121 ASP A N 1
ATOM 948 C CA . ASP A 1 121 ? 1.031 11.664 -4.242 1 98.56 121 ASP A CA 1
ATOM 949 C C . ASP A 1 121 ? 1.343 10.414 -3.42 1 98.56 121 ASP A C 1
ATOM 951 O O . ASP A 1 121 ? 2.453 9.883 -3.486 1 98.56 121 ASP A O 1
ATOM 955 N N . ALA A 1 122 ? 0.334 9.961 -2.73 1 98.38 122 ALA A N 1
ATOM 956 C CA . ALA A 1 122 ? 0.509 8.812 -1.846 1 98.38 122 ALA A CA 1
ATOM 957 C C . ALA A 1 122 ? 0.535 7.508 -2.639 1 98.38 122 ALA A C 1
ATOM 959 O O . ALA A 1 122 ? 0.899 6.457 -2.105 1 98.38 122 ALA A O 1
ATOM 960 N N . GLY A 1 123 ? 0.124 7.586 -3.885 1 98 123 GLY A N 1
ATOM 961 C CA . GLY A 1 123 ? 0.132 6.395 -4.715 1 98 123 GLY A CA 1
ATOM 962 C C . GLY A 1 123 ? -1.259 5.898 -5.062 1 98 123 GLY A C 1
ATOM 963 O O . GLY A 1 123 ? -2.23 6.652 -4.984 1 98 123 GLY A O 1
ATOM 964 N N . THR A 1 124 ? -1.297 4.711 -5.629 1 98.69 124 THR A N 1
ATOM 965 C CA . THR A 1 124 ? -2.543 4.027 -5.949 1 98.69 124 THR A CA 1
ATOM 966 C C . THR A 1 124 ? -2.695 2.758 -5.113 1 98.69 124 THR A C 1
ATOM 968 O O . THR A 1 124 ? -1.819 1.891 -5.125 1 98.69 124 THR A O 1
ATOM 971 N N . PHE A 1 125 ? -3.746 2.664 -4.469 1 98.62 125 PHE A N 1
ATOM 972 C CA . PHE A 1 125 ? -4.031 1.514 -3.619 1 98.62 125 PHE A CA 1
ATOM 973 C C . PHE A 1 125 ? -5.078 0.613 -4.258 1 98.62 125 PHE A C 1
ATOM 975 O O . PHE A 1 125 ? -6.203 1.047 -4.516 1 98.62 125 PHE A O 1
ATOM 982 N N . SER A 1 126 ? -4.668 -0.58 -4.516 1 98.56 126 SER A N 1
ATOM 983 C CA . SER A 1 126 ? -5.648 -1.596 -4.895 1 98.56 126 SER A CA 1
ATOM 984 C C . SER A 1 126 ? -6.301 -2.217 -3.664 1 98.56 126 SER A C 1
ATOM 986 O O . SER A 1 126 ? -5.68 -3.016 -2.961 1 98.56 126 SER A O 1
ATOM 988 N N . LEU A 1 127 ? -7.566 -1.985 -3.512 1 98.56 127 LEU A N 1
ATOM 989 C CA . LEU A 1 127 ? -8.234 -2.234 -2.238 1 98.56 127 LEU A CA 1
ATOM 990 C C . LEU A 1 127 ? -8.586 -3.709 -2.09 1 98.56 127 LEU A C 1
ATOM 992 O O . LEU A 1 127 ? -8.977 -4.152 -1.006 1 98.56 127 LEU A O 1
ATOM 996 N N . ASP A 1 128 ? -8.492 -4.41 -3.156 1 98 128 ASP A N 1
ATOM 997 C CA . ASP A 1 128 ? -8.711 -5.852 -3.072 1 98 128 ASP A CA 1
ATOM 998 C C . ASP A 1 128 ? -7.473 -6.566 -2.543 1 98 128 ASP A C 1
ATOM 1000 O O . ASP A 1 128 ? -7.512 -7.77 -2.27 1 98 128 ASP A O 1
ATOM 1004 N N . ASN A 1 129 ? -6.395 -5.809 -2.359 1 97.56 129 ASN A N 1
ATOM 1005 C CA . ASN A 1 129 ? -5.262 -6.305 -1.583 1 97.56 129 ASN A CA 1
ATOM 1006 C C . ASN A 1 129 ? -5.566 -6.309 -0.087 1 97.56 129 ASN A C 1
ATOM 1008 O O . ASN A 1 129 ? -6.492 -5.633 0.365 1 97.56 129 ASN A O 1
ATOM 1012 N N . THR A 1 130 ? -4.781 -7.094 0.567 1 96.12 130 THR A N 1
ATOM 1013 C CA . THR A 1 130 ? -4.805 -7.039 2.023 1 96.12 130 THR A CA 1
ATOM 1014 C C . THR A 1 130 ? -3.512 -6.43 2.561 1 96.12 130 THR A C 1
ATOM 1016 O O . THR A 1 130 ? -2.43 -6.996 2.381 1 96.12 130 THR A O 1
ATOM 1019 N N . PHE A 1 131 ? -3.662 -5.348 3.189 1 95.06 131 PHE A N 1
ATOM 1020 C CA . PHE A 1 131 ? -2.516 -4.633 3.738 1 95.06 131 PHE A CA 1
ATOM 1021 C C . PHE A 1 131 ? -2.27 -5.035 5.188 1 95.06 131 PHE A C 1
ATOM 1023 O O . PHE A 1 131 ? -3.217 -5.309 5.93 1 95.06 131 PHE A O 1
ATOM 1030 N N . PRO A 1 132 ? -1.028 -5.008 5.523 1 92.06 132 PRO A N 1
ATOM 1031 C CA . PRO A 1 132 ? -0.767 -5.293 6.934 1 92.06 132 PRO A CA 1
ATOM 1032 C C . PRO A 1 132 ? -1.431 -4.289 7.871 1 92.06 132 PRO A C 1
ATOM 1034 O O . PRO A 1 132 ? -1.488 -3.096 7.562 1 92.06 132 PRO A O 1
ATOM 1037 N N . GLY A 1 133 ? -1.925 -4.832 9 1 91.12 133 GLY A N 1
ATOM 1038 C CA . GLY A 1 133 ? -2.551 -3.959 9.977 1 91.12 133 GLY A CA 1
ATOM 1039 C C . GLY A 1 133 ? -3.996 -3.637 9.656 1 91.12 133 GLY A C 1
ATOM 1040 O O . GLY A 1 133 ? -4.676 -2.955 10.43 1 91.12 133 GLY A O 1
ATOM 1041 N N . GLN A 1 134 ? -4.422 -4.172 8.586 1 94.19 134 GLN A N 1
ATOM 1042 C CA . GLN A 1 134 ? -5.809 -3.943 8.188 1 94.19 134 GLN A CA 1
ATOM 1043 C C . GLN A 1 134 ? -6.777 -4.555 9.195 1 94.19 134 GLN A C 1
ATOM 1045 O O . GLN A 1 134 ? -6.527 -5.641 9.719 1 94.19 134 GLN A O 1
ATOM 1050 N N . GLY A 1 135 ? -7.906 -3.793 9.43 1 93.38 135 GLY A N 1
ATOM 1051 C CA . GLY A 1 135 ? -8.945 -4.254 10.336 1 93.38 135 GLY A CA 1
ATOM 1052 C C . GLY A 1 135 ? -10.328 -3.758 9.961 1 93.38 135 GLY A C 1
ATOM 1053 O O . GLY A 1 135 ? -10.531 -3.234 8.867 1 93.38 135 GLY A O 1
ATOM 1054 N N . THR A 1 136 ? -11.203 -4.098 10.836 1 92.81 136 THR A N 1
ATOM 1055 C CA . THR A 1 136 ? -12.594 -3.689 10.641 1 92.81 136 THR A CA 1
ATOM 1056 C C . THR A 1 136 ? -12.898 -2.412 11.414 1 92.81 136 THR A C 1
ATOM 1058 O O . THR A 1 136 ? -12.438 -2.244 12.547 1 92.81 136 THR A O 1
ATOM 1061 N N . ASP A 1 137 ? -13.656 -1.542 10.805 1 93.06 137 ASP A N 1
ATOM 1062 C CA . ASP A 1 137 ? -14.078 -0.298 11.438 1 93.06 137 ASP A CA 1
ATOM 1063 C C . ASP A 1 137 ? -15.578 -0.054 11.227 1 93.06 137 ASP A C 1
ATOM 1065 O O . ASP A 1 137 ? -16.016 0.218 10.102 1 93.06 137 ASP A O 1
ATOM 1069 N N . CYS A 1 138 ? -16.281 -0.044 12.297 1 91.62 138 CYS A N 1
ATOM 1070 C CA . CYS A 1 138 ? -17.719 0.106 12.188 1 91.62 138 CYS A CA 1
ATOM 1071 C C . CYS A 1 138 ? -18.156 1.53 12.516 1 91.62 138 CYS A C 1
ATOM 1073 O O . CYS A 1 138 ? -19.328 1.872 12.398 1 91.62 138 CYS A O 1
ATOM 1075 N N . LEU A 1 139 ? -17.266 2.389 12.844 1 86.5 139 LEU A N 1
ATOM 1076 C CA . LEU A 1 139 ? -17.578 3.752 13.258 1 86.5 139 LEU A CA 1
ATOM 1077 C C . LEU A 1 139 ? -17.578 4.695 12.062 1 86.5 139 LEU A C 1
ATOM 1079 O O . LEU A 1 139 ? -18.312 5.691 12.055 1 86.5 139 LEU A O 1
ATOM 1083 N N . ASN A 1 140 ? -16.766 4.438 11.125 1 86.19 140 ASN A N 1
ATOM 1084 C CA . ASN A 1 140 ? -16.578 5.367 10.016 1 86.19 140 ASN A CA 1
ATOM 1085 C C . ASN A 1 140 ? -17.344 4.918 8.773 1 86.19 140 ASN A C 1
ATOM 1087 O O . ASN A 1 140 ? -16.984 5.266 7.652 1 86.19 140 ASN A O 1
ATOM 1091 N N . LYS A 1 141 ? -18.375 4.242 8.859 1 78.19 141 LYS A N 1
ATOM 1092 C CA . LYS A 1 141 ? -19.234 3.877 7.734 1 78.19 141 LYS A CA 1
ATOM 1093 C C . LYS A 1 141 ? -19.969 5.094 7.195 1 78.19 141 LYS A C 1
ATOM 1095 O O . LYS A 1 141 ? -20.328 6 7.953 1 78.19 141 LYS A O 1
ATOM 1100 N N . MET B 1 1 ? -6.293 -71.125 1.936 1 49.69 1 MET B N 1
ATOM 1101 C CA . MET B 1 1 ? -6.133 -70 2.838 1 49.69 1 MET B CA 1
ATOM 1102 C C . MET B 1 1 ? -4.973 -69.125 2.396 1 49.69 1 MET B C 1
ATOM 1104 O O . MET B 1 1 ? -4.945 -67.938 2.707 1 49.69 1 MET B O 1
ATOM 1108 N N . ASN B 1 2 ? -3.953 -69.75 1.672 1 57.34 2 ASN B N 1
ATOM 1109 C CA . ASN B 1 2 ? -2.766 -69 1.312 1 57.34 2 ASN B CA 1
ATOM 1110 C C . ASN B 1 2 ? -3.045 -68 0.158 1 57.34 2 ASN B C 1
ATOM 1112 O O . ASN B 1 2 ? -2.414 -67 0.053 1 57.34 2 ASN B O 1
ATOM 1116 N N . GLU B 1 3 ? -3.93 -68.375 -0.772 1 59.91 3 GLU B N 1
ATOM 1117 C CA . GLU B 1 3 ? -4.156 -67.562 -1.963 1 59.91 3 GLU B CA 1
ATOM 1118 C C . GLU B 1 3 ? -4.93 -66.312 -1.626 1 59.91 3 GLU B C 1
ATOM 1120 O O . GLU B 1 3 ? -4.84 -65.312 -2.346 1 59.91 3 GLU B O 1
ATOM 1125 N N . ILE B 1 4 ? -5.797 -66.438 -0.59 1 59.78 4 ILE B N 1
ATOM 1126 C CA . ILE B 1 4 ? -6.625 -65.25 -0.264 1 59.78 4 ILE B CA 1
ATOM 1127 C C . ILE B 1 4 ? -5.762 -64.188 0.366 1 59.78 4 ILE B C 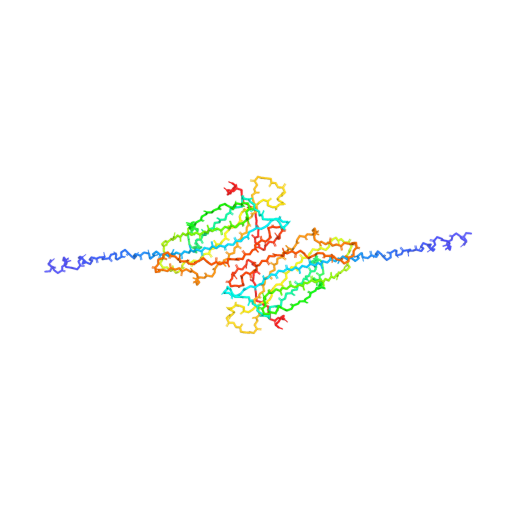1
ATOM 1129 O O . ILE B 1 4 ? -6.074 -63 0.256 1 59.78 4 ILE B O 1
ATOM 1133 N N . PHE B 1 5 ? -4.637 -64.625 1.004 1 56.06 5 PHE B N 1
ATOM 1134 C CA . PHE B 1 5 ? -3.84 -63.625 1.686 1 56.06 5 PHE B CA 1
ATOM 1135 C C . PHE B 1 5 ? -3.09 -62.781 0.68 1 56.06 5 PHE B C 1
ATOM 1137 O O . PHE B 1 5 ? -2.701 -61.656 0.992 1 56.06 5 PHE B O 1
ATOM 1144 N N . LEU B 1 6 ? -2.756 -63.406 -0.482 1 54.19 6 LEU B N 1
ATOM 1145 C CA . LEU B 1 6 ? -1.909 -62.656 -1.385 1 54.19 6 LEU B CA 1
ATOM 1146 C C . LEU B 1 6 ? -2.695 -61.5 -2.031 1 54.19 6 LEU B C 1
ATOM 1148 O O . LEU B 1 6 ? -2.139 -60.438 -2.311 1 54.19 6 LEU B O 1
ATOM 1152 N N . VAL B 1 7 ? -4.023 -61.812 -2.207 1 55.81 7 VAL B N 1
ATOM 1153 C CA . VAL B 1 7 ? -4.762 -60.781 -2.943 1 55.81 7 VAL B CA 1
ATOM 1154 C C . VAL B 1 7 ? -4.918 -59.531 -2.08 1 55.81 7 VAL B C 1
ATOM 1156 O O . VAL B 1 7 ? -5.086 -58.438 -2.602 1 55.81 7 VAL B O 1
ATOM 1159 N N . LEU B 1 8 ? -4.992 -59.812 -0.761 1 53.19 8 LEU B N 1
ATOM 1160 C CA . LEU B 1 8 ? -5.293 -58.625 0.01 1 53.19 8 LEU B CA 1
ATOM 1161 C C . LEU B 1 8 ? -4.098 -57.656 0.02 1 53.19 8 LEU B C 1
ATOM 1163 O O . LEU B 1 8 ? -4.23 -56.5 0.409 1 53.19 8 LEU B O 1
ATOM 1167 N N . ALA B 1 9 ? -2.91 -58.312 -0.036 1 52.12 9 ALA B N 1
ATOM 1168 C CA . ALA B 1 9 ? -1.78 -57.406 0.215 1 52.12 9 ALA B CA 1
ATOM 1169 C C . ALA B 1 9 ? -1.589 -56.438 -0.937 1 52.12 9 ALA B C 1
ATOM 1171 O O . ALA B 1 9 ? -0.846 -55.469 -0.812 1 52.12 9 ALA B O 1
ATOM 1172 N N . VAL B 1 10 ? -1.882 -56.969 -2.152 1 48.22 10 VAL B N 1
ATOM 1173 C CA . VAL B 1 10 ? -1.562 -55.938 -3.141 1 48.22 10 VAL B CA 1
ATOM 1174 C C . VAL B 1 10 ? -2.52 -54.75 -2.988 1 48.22 10 VAL B C 1
ATOM 1176 O O . VAL B 1 10 ? -3.58 -54.719 -3.615 1 48.22 10 VAL B O 1
ATOM 1179 N N . LEU B 1 11 ? -3.146 -54.531 -1.819 1 47.72 11 LEU B N 1
ATOM 1180 C CA . LEU B 1 11 ? -3.639 -53.188 -1.749 1 47.72 11 LEU B CA 1
ATOM 1181 C C . LEU B 1 11 ? -2.617 -52.188 -2.328 1 47.72 11 LEU B C 1
ATOM 1183 O O . LEU B 1 11 ? -1.552 -52 -1.743 1 47.72 11 LEU B O 1
ATOM 1187 N N . SER B 1 12 ? -2.387 -52.312 -3.664 1 46.44 12 SER B N 1
ATOM 1188 C CA . SER B 1 12 ? -1.698 -51.25 -4.391 1 46.44 12 SER B CA 1
ATOM 1189 C C . SER B 1 12 ? -2.033 -49.875 -3.812 1 46.44 12 SER B C 1
ATOM 1191 O O . SER B 1 12 ? -3.189 -49.469 -3.838 1 46.44 12 SER B O 1
ATOM 1193 N N . THR B 1 13 ? -1.548 -49.531 -2.65 1 49.97 13 THR B N 1
ATOM 1194 C CA . THR B 1 13 ? -1.486 -48.094 -2.34 1 49.97 13 THR B CA 1
ATOM 1195 C C . THR B 1 13 ? -1.262 -47.281 -3.605 1 49.97 13 THR B C 1
ATOM 1197 O O . THR B 1 13 ? -0.149 -47.25 -4.137 1 49.97 13 THR B O 1
ATOM 1200 N N . VAL B 1 14 ? -2.139 -47.375 -4.555 1 49.97 14 VAL B N 1
ATOM 1201 C CA . VAL B 1 14 ? -2.102 -46.281 -5.531 1 49.97 14 VAL B CA 1
ATOM 1202 C C . VAL B 1 14 ? -1.821 -44.969 -4.82 1 49.97 14 VAL B C 1
ATOM 1204 O O . VAL B 1 14 ? -2.684 -44.438 -4.117 1 49.97 14 VAL B O 1
ATOM 1207 N N . ILE B 1 15 ? -0.722 -44.812 -4.09 1 49.22 15 ILE B N 1
ATOM 1208 C CA . ILE B 1 15 ? -0.315 -43.438 -3.822 1 49.22 15 ILE B CA 1
ATOM 1209 C C . ILE B 1 15 ? -0.662 -42.562 -5.02 1 49.22 15 ILE B C 1
ATOM 1211 O O . ILE B 1 15 ? -0.043 -42.688 -6.082 1 49.22 15 ILE B O 1
ATOM 1215 N N . THR B 1 16 ? -1.865 -42.438 -5.363 1 49.94 16 THR B N 1
ATOM 1216 C CA . THR B 1 16 ? -2.148 -41.375 -6.309 1 49.94 16 THR B CA 1
ATOM 1217 C C . THR B 1 16 ? -1.29 -40.156 -6.012 1 49.94 16 THR B C 1
ATOM 1219 O O . THR B 1 16 ? -1.334 -39.594 -4.902 1 49.94 16 THR B O 1
ATOM 1222 N N . ALA B 1 17 ? -0.04 -40.188 -6.328 1 53.06 17 ALA B N 1
ATOM 1223 C CA . ALA B 1 17 ? 0.726 -38.938 -6.316 1 53.06 17 ALA B CA 1
ATOM 1224 C C . ALA B 1 17 ? -0.19 -37.719 -6.48 1 53.06 17 ALA B C 1
ATOM 1226 O O . ALA B 1 17 ? -0.872 -37.594 -7.496 1 53.06 17 ALA B O 1
ATOM 1227 N N . GLN B 1 18 ? -0.877 -37.438 -5.395 1 57.94 18 GLN B N 1
ATOM 1228 C CA . GLN B 1 18 ? -1.679 -36.219 -5.5 1 57.94 18 GLN B CA 1
ATOM 1229 C C . GLN B 1 18 ? -0.958 -35.156 -6.328 1 57.94 18 GLN B C 1
ATOM 1231 O O . GLN B 1 18 ? 0.11 -34.656 -5.938 1 57.94 18 GLN B O 1
ATOM 1236 N N . VAL B 1 19 ? -1.028 -35.156 -7.637 1 74.56 19 VAL B N 1
ATOM 1237 C CA . VAL B 1 19 ? -0.472 -34.188 -8.562 1 74.56 19 VAL B CA 1
ATOM 1238 C C . VAL B 1 19 ? -0.868 -32.781 -8.117 1 74.56 19 VAL B C 1
ATOM 1240 O O . VAL B 1 19 ? -2.047 -32.5 -7.875 1 74.56 19 VAL B O 1
ATOM 1243 N N . ARG B 1 20 ? 0.068 -32 -7.426 1 84 20 ARG B N 1
ATOM 1244 C CA . ARG B 1 20 ? -0.158 -30.609 -7.129 1 84 20 ARG B CA 1
ATOM 1245 C C . ARG B 1 20 ? -0.306 -29.797 -8.414 1 84 20 ARG B C 1
ATOM 1247 O O . ARG B 1 20 ? 0.647 -29.656 -9.18 1 84 20 ARG B O 1
ATOM 1254 N N . PRO B 1 21 ? -1.521 -29.297 -8.656 1 91.5 21 PRO B N 1
ATOM 1255 C CA . PRO B 1 21 ? -1.716 -28.5 -9.875 1 91.5 21 PRO B CA 1
ATOM 1256 C C . PRO B 1 21 ? -0.821 -27.266 -9.922 1 91.5 21 PRO B C 1
ATOM 1258 O O . PRO B 1 21 ? -0.5 -26.688 -8.875 1 91.5 21 PRO B O 1
ATOM 1261 N N . LYS B 1 22 ? -0.466 -27 -11.172 1 94.69 22 LYS B N 1
ATOM 1262 C CA . LYS B 1 22 ? 0.297 -25.797 -11.445 1 94.69 22 LYS B CA 1
ATOM 1263 C C . LYS B 1 22 ? -0.59 -24.547 -11.359 1 94.69 22 LYS B C 1
ATOM 1265 O O . LYS B 1 22 ? -1.699 -24.531 -11.898 1 94.69 22 LYS B O 1
ATOM 1270 N N . GLN B 1 23 ? -0.178 -23.516 -10.641 1 96.56 23 GLN B N 1
ATOM 1271 C CA . GLN B 1 23 ? -0.92 -22.266 -10.469 1 96.56 23 GLN B CA 1
ATOM 1272 C C . GLN B 1 23 ? -0.059 -21.062 -10.82 1 96.56 23 GLN B C 1
ATOM 1274 O O . GLN B 1 23 ? 1.048 -20.906 -10.305 1 96.56 23 GLN B O 1
ATOM 1279 N N . TRP B 1 24 ? -0.569 -20.203 -11.695 1 97.69 24 TRP B N 1
ATOM 1280 C CA . TRP B 1 24 ? 0.162 -19.062 -12.227 1 97.69 24 TRP B CA 1
ATOM 1281 C C . TRP B 1 24 ? -0.338 -17.75 -11.602 1 97.69 24 TRP B C 1
ATOM 1283 O O . TRP B 1 24 ? -1.513 -17.641 -11.242 1 97.69 24 TRP B O 1
ATOM 1293 N N . VAL B 1 25 ? 0.572 -16.828 -11.539 1 98.19 25 VAL B N 1
ATOM 1294 C CA . VAL B 1 25 ? 0.21 -15.453 -11.234 1 98.19 25 VAL B CA 1
ATOM 1295 C C . VAL B 1 25 ? 1.039 -14.5 -12.094 1 98.19 25 VAL B C 1
ATOM 1297 O O . VAL B 1 25 ? 2.182 -14.805 -12.445 1 98.19 25 VAL B O 1
ATOM 1300 N N . ALA B 1 26 ? 0.483 -13.375 -12.477 1 98.69 26 ALA B N 1
ATOM 1301 C CA . ALA B 1 26 ? 1.135 -12.25 -13.141 1 98.69 26 ALA B CA 1
ATOM 1302 C C . ALA B 1 26 ? 0.716 -10.922 -12.516 1 98.69 26 ALA B C 1
ATOM 1304 O O . ALA B 1 26 ? -0.477 -10.625 -12.422 1 98.69 26 ALA B O 1
ATOM 1305 N N . VAL B 1 27 ? 1.694 -10.227 -12.086 1 98.69 27 VAL B N 1
ATOM 1306 C CA . VAL B 1 27 ? 1.418 -9.008 -11.328 1 98.69 27 VAL B CA 1
ATOM 1307 C C . VAL B 1 27 ? 2.279 -7.863 -11.852 1 98.69 27 VAL B C 1
ATOM 1309 O O . VAL B 1 27 ? 3.455 -8.055 -12.172 1 98.69 27 VAL B O 1
ATOM 1312 N N . THR B 1 28 ? 1.699 -6.676 -11.914 1 98.81 28 THR B N 1
ATOM 1313 C CA . THR B 1 28 ? 2.43 -5.457 -12.234 1 98.81 28 THR B CA 1
ATOM 1314 C C . THR B 1 28 ? 2.16 -4.371 -11.195 1 98.81 28 THR B C 1
ATOM 1316 O O . THR B 1 28 ? 1.277 -4.52 -10.352 1 98.81 28 THR B O 1
ATOM 1319 N N . GLY B 1 29 ? 2.908 -3.41 -11.219 1 98.75 29 GLY B N 1
ATOM 1320 C CA . GLY B 1 29 ? 2.801 -2.238 -10.367 1 98.75 29 GLY B CA 1
ATOM 1321 C C . GLY B 1 29 ? 3.951 -1.266 -10.539 1 98.75 29 GLY B C 1
ATOM 1322 O O . GLY B 1 29 ? 4.781 -1.43 -11.438 1 98.75 29 GLY B O 1
ATOM 1323 N N . LYS B 1 30 ? 3.891 -0.237 -9.703 1 98.81 30 LYS B N 1
ATOM 1324 C CA . LYS B 1 30 ? 4.91 0.805 -9.781 1 98.81 30 LYS B CA 1
ATOM 1325 C C . LYS B 1 30 ? 5.383 1.217 -8.391 1 98.81 30 LYS B C 1
ATOM 1327 O O . LYS B 1 30 ? 4.613 1.158 -7.426 1 98.81 30 LYS B O 1
ATOM 1332 N N . VAL B 1 31 ? 6.602 1.609 -8.359 1 98.88 31 VAL B N 1
ATOM 1333 C CA . VAL B 1 31 ? 7.148 2.115 -7.102 1 98.88 31 VAL B CA 1
ATOM 1334 C C . VAL B 1 31 ? 7.828 3.463 -7.344 1 98.88 31 VAL B C 1
ATOM 1336 O O . VAL B 1 31 ? 8.469 3.668 -8.375 1 98.88 31 VAL B O 1
ATOM 1339 N N . ASN B 1 32 ? 7.621 4.352 -6.406 1 98.62 32 ASN B N 1
ATOM 1340 C CA . ASN B 1 32 ? 8.273 5.656 -6.398 1 98.62 32 ASN B CA 1
ATOM 1341 C C . ASN B 1 32 ? 8.977 5.922 -5.07 1 98.62 32 ASN B C 1
ATOM 1343 O O . ASN B 1 32 ? 8.602 5.355 -4.039 1 98.62 32 ASN B O 1
ATOM 1347 N N . CYS B 1 33 ? 9.953 6.734 -5.148 1 98.31 33 CYS B N 1
ATOM 1348 C C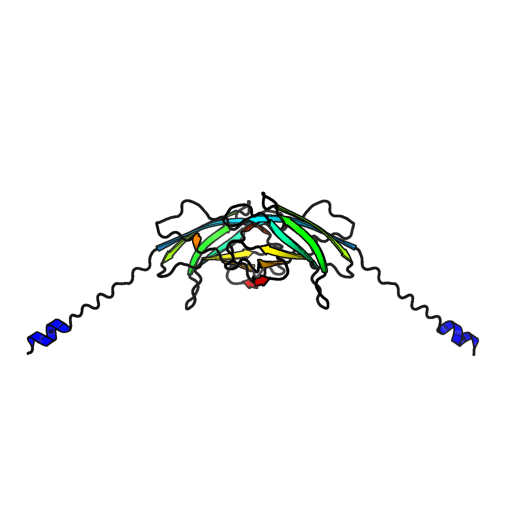A . CYS B 1 33 ? 10.609 7.281 -3.963 1 98.31 33 CYS B CA 1
ATOM 1349 C C . CYS B 1 33 ? 10.672 8.805 -4.027 1 98.31 33 CYS B C 1
ATOM 1351 O O . CYS B 1 33 ? 11.305 9.367 -4.918 1 98.31 33 CYS B O 1
ATOM 1353 N N . ASN B 1 34 ? 9.945 9.414 -3.105 1 96.5 34 ASN B N 1
ATOM 1354 C CA . ASN B 1 34 ? 9.906 10.875 -3.066 1 96.5 34 ASN B CA 1
ATOM 1355 C C . ASN B 1 34 ? 9.359 11.453 -4.371 1 96.5 34 ASN B C 1
ATOM 1357 O O . ASN B 1 34 ? 9.93 12.398 -4.914 1 96.5 34 ASN B O 1
ATOM 1361 N N . GLY B 1 35 ? 8.43 10.734 -4.879 1 95.44 35 GLY B N 1
ATOM 1362 C CA . GLY B 1 35 ? 7.715 11.242 -6.035 1 95.44 35 GLY B CA 1
ATOM 1363 C C . GLY B 1 35 ? 8.383 10.898 -7.352 1 95.44 35 GLY B C 1
ATOM 1364 O O . GLY B 1 35 ? 7.871 11.25 -8.422 1 95.44 35 GLY B O 1
ATOM 1365 N N . VAL B 1 36 ? 9.484 10.242 -7.262 1 97.56 36 VAL B N 1
ATOM 1366 C CA . VAL B 1 36 ? 10.219 9.859 -8.461 1 97.56 36 VAL B CA 1
ATOM 1367 C C . VAL B 1 36 ? 10.219 8.336 -8.602 1 97.56 36 VAL B C 1
ATOM 1369 O O . VAL B 1 36 ? 10.391 7.617 -7.617 1 97.56 36 VAL B O 1
ATOM 1372 N N . PRO B 1 37 ? 10.07 7.871 -9.875 1 98.62 37 PRO B N 1
ATOM 1373 C CA . PRO B 1 37 ? 10.148 6.418 -10.047 1 98.62 37 PRO B CA 1
ATOM 1374 C C . PRO B 1 37 ? 11.414 5.82 -9.445 1 98.62 37 PRO B C 1
ATOM 1376 O O . PRO B 1 37 ? 12.508 6.371 -9.617 1 98.62 37 PRO B O 1
ATOM 1379 N N . ALA B 1 38 ? 11.258 4.777 -8.758 1 98.56 38 ALA B N 1
ATOM 1380 C CA . ALA B 1 38 ? 12.391 4.203 -8.031 1 98.56 38 ALA B CA 1
ATOM 1381 C C . ALA B 1 38 ? 13.031 3.066 -8.82 1 98.56 38 ALA B C 1
ATOM 1383 O O . ALA B 1 38 ? 12.391 2.039 -9.07 1 98.56 38 ALA B O 1
ATOM 1384 N N . LYS B 1 39 ? 14.203 3.215 -9.156 1 97.94 39 LYS B N 1
ATOM 1385 C CA . LYS B 1 39 ? 14.984 2.186 -9.828 1 97.94 39 LYS B CA 1
ATOM 1386 C C . LYS B 1 39 ? 15.688 1.282 -8.82 1 97.94 39 LYS B C 1
ATOM 1388 O O . LYS B 1 39 ? 16.062 1.729 -7.727 1 97.94 39 LYS B O 1
ATOM 1393 N N . GLY B 1 40 ? 15.828 -0.006 -9.188 1 97 40 GLY B N 1
ATOM 1394 C CA . GLY B 1 40 ? 16.641 -0.907 -8.383 1 97 40 GLY B CA 1
ATOM 1395 C C . GLY B 1 40 ? 15.898 -1.484 -7.195 1 97 40 GLY B C 1
ATOM 1396 O O . GLY B 1 40 ? 16.516 -1.921 -6.219 1 97 40 GLY B O 1
ATOM 1397 N N . VAL B 1 41 ? 14.641 -1.421 -7.215 1 98.31 41 VAL B N 1
ATOM 1398 C CA . VAL B 1 41 ? 13.82 -1.989 -6.152 1 98.31 41 VAL B CA 1
ATOM 1399 C C . VAL B 1 41 ? 13.57 -3.471 -6.426 1 98.31 41 VAL B C 1
ATOM 1401 O O . VAL B 1 41 ? 13.109 -3.836 -7.512 1 98.31 41 VAL B O 1
ATOM 1404 N N . LYS B 1 42 ? 13.875 -4.293 -5.441 1 98.5 42 LYS B N 1
ATOM 1405 C CA . LYS B 1 42 ? 13.617 -5.727 -5.555 1 98.5 42 LYS B CA 1
ATOM 1406 C C . LYS B 1 42 ? 12.18 -6.062 -5.141 1 98.5 42 LYS B C 1
ATOM 1408 O O . LYS B 1 42 ? 11.727 -5.656 -4.07 1 98.5 42 LYS B O 1
ATOM 1413 N N . VAL B 1 43 ? 11.508 -6.727 -6.039 1 98.75 43 VAL B N 1
ATOM 1414 C CA . VAL B 1 43 ? 10.133 -7.137 -5.801 1 98.75 43 VAL B CA 1
ATOM 1415 C C . VAL B 1 43 ? 10 -8.641 -6.012 1 98.75 43 VAL B C 1
ATOM 1417 O O . VAL B 1 43 ? 10.492 -9.188 -7.004 1 98.75 43 VAL B O 1
ATOM 1420 N N . LYS B 1 44 ? 9.352 -9.32 -5.066 1 98.5 44 LYS B N 1
ATOM 1421 C CA . LYS B 1 44 ? 9.172 -10.766 -5.145 1 98.5 44 LYS B CA 1
ATOM 1422 C C . LYS B 1 44 ? 7.727 -11.156 -4.859 1 98.5 44 LYS B C 1
ATOM 1424 O O . LYS B 1 44 ? 7.043 -10.5 -4.07 1 98.5 44 LYS B O 1
ATOM 1429 N N . ILE B 1 45 ? 7.328 -12.219 -5.473 1 98.5 45 ILE B N 1
ATOM 1430 C CA . ILE B 1 45 ? 6.078 -12.867 -5.094 1 98.5 45 ILE B CA 1
ATOM 1431 C C . ILE B 1 45 ? 6.371 -14.195 -4.398 1 98.5 45 ILE B C 1
ATOM 1433 O O . ILE B 1 45 ? 7.219 -14.969 -4.855 1 98.5 45 ILE B O 1
ATOM 1437 N N . TYR B 1 46 ? 5.734 -14.359 -3.318 1 97.44 46 TYR B N 1
ATOM 1438 C CA . TYR B 1 46 ? 5.789 -15.625 -2.598 1 97.44 46 TYR B CA 1
ATOM 1439 C C . TYR B 1 46 ? 4.406 -16.266 -2.516 1 97.44 46 TYR B C 1
ATOM 1441 O O . TYR B 1 46 ? 3.389 -15.57 -2.572 1 97.44 46 TYR B O 1
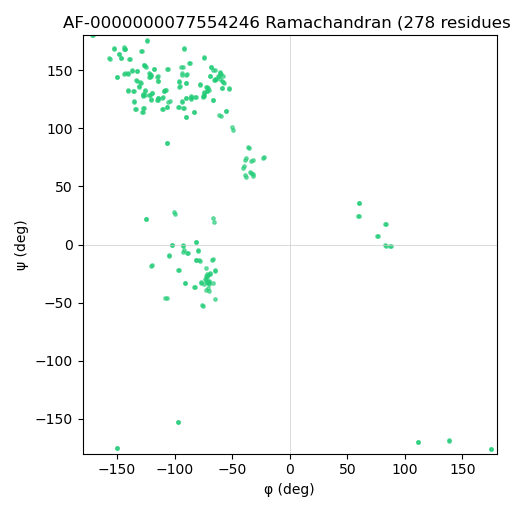ATOM 1449 N N . ASP B 1 47 ? 4.391 -17.516 -2.461 1 96.62 47 ASP B N 1
ATOM 1450 C CA . ASP B 1 47 ? 3.219 -18.25 -1.979 1 96.62 47 ASP B CA 1
ATOM 1451 C C . ASP B 1 47 ? 3.316 -18.516 -0.479 1 96.62 47 ASP B C 1
ATOM 1453 O O . ASP B 1 47 ? 4.242 -19.188 -0.021 1 96.62 47 ASP B O 1
ATOM 1457 N N . VAL B 1 48 ? 2.348 -17.922 0.199 1 94 48 VAL B N 1
ATOM 1458 C CA . VAL B 1 48 ? 2.361 -18.047 1.652 1 94 48 VAL B CA 1
ATOM 1459 C C . VAL B 1 48 ? 1.903 -19.453 2.059 1 94 48 VAL B C 1
ATOM 1461 O O . VAL B 1 48 ? 0.845 -19.906 1.626 1 94 48 VAL B O 1
ATOM 1464 N N . ASP B 1 49 ? 2.701 -20.062 2.844 1 86.56 49 ASP B N 1
ATOM 1465 C CA . ASP B 1 49 ? 2.361 -21.391 3.352 1 86.56 49 ASP B CA 1
ATOM 1466 C C . ASP B 1 49 ? 2.172 -21.375 4.867 1 86.56 49 ASP B C 1
ATOM 1468 O O . ASP B 1 49 ? 2.846 -20.609 5.57 1 86.56 49 ASP B O 1
ATOM 1472 N N . ASP B 1 50 ? 1.286 -22.125 5.352 1 76.81 50 ASP B N 1
ATOM 1473 C CA . ASP B 1 50 ? 1.005 -22.188 6.781 1 76.81 50 ASP B CA 1
ATOM 1474 C C . ASP B 1 50 ? 2.062 -23.016 7.512 1 76.81 50 ASP B C 1
ATOM 1476 O O . ASP B 1 50 ? 2.457 -22.688 8.633 1 76.81 50 ASP B O 1
ATOM 1480 N N . TRP B 1 51 ? 2.639 -24.047 6.855 1 76.31 51 TRP B N 1
ATOM 1481 C CA . TRP B 1 51 ? 3.404 -25.031 7.625 1 76.31 51 TRP B CA 1
ATOM 1482 C C . TRP B 1 51 ? 4.852 -25.078 7.148 1 76.31 51 TRP B C 1
ATOM 1484 O O . TRP B 1 51 ? 5.711 -25.656 7.816 1 76.31 51 TRP B O 1
ATOM 1494 N N . THR B 1 52 ? 5.09 -24.609 6.043 1 76.56 52 THR B N 1
ATOM 1495 C CA . THR B 1 52 ? 6.445 -24.625 5.508 1 76.56 52 THR B CA 1
ATOM 1496 C C . THR B 1 52 ? 6.887 -23.203 5.145 1 76.56 52 THR B C 1
ATOM 1498 O O . THR B 1 52 ? 6.164 -22.234 5.402 1 76.56 52 THR B O 1
ATOM 1501 N N . LEU B 1 53 ? 8.133 -23.109 4.746 1 83.06 53 LEU B N 1
ATOM 1502 C CA . LEU B 1 53 ? 8.641 -21.828 4.238 1 83.06 53 LEU B CA 1
ATOM 1503 C C . LEU B 1 53 ? 7.875 -21.406 2.996 1 83.06 53 LEU B C 1
ATOM 1505 O O . LEU B 1 53 ? 7.449 -22.234 2.199 1 83.06 53 LEU B O 1
ATOM 1509 N N . ASP B 1 54 ? 7.715 -20.109 2.924 1 87.69 54 ASP B N 1
ATOM 1510 C CA . ASP B 1 54 ? 7.098 -19.547 1.724 1 87.69 54 ASP B CA 1
ATOM 1511 C C . ASP B 1 54 ? 7.883 -19.938 0.472 1 87.69 54 ASP B C 1
ATOM 1513 O O . ASP B 1 54 ? 9.109 -19.984 0.493 1 87.69 54 ASP B O 1
ATOM 1517 N N . ASP B 1 55 ? 7.164 -20.266 -0.568 1 91.12 55 ASP B N 1
ATOM 1518 C CA . ASP B 1 55 ? 7.797 -20.562 -1.851 1 91.12 55 ASP B CA 1
ATOM 1519 C C . ASP B 1 55 ? 7.938 -19.297 -2.697 1 91.12 55 ASP B C 1
ATOM 1521 O O . ASP B 1 55 ? 6.949 -18.609 -2.963 1 91.12 55 ASP B O 1
ATOM 1525 N N . LYS B 1 56 ? 9.148 -19.094 -3.094 1 95.12 56 LYS B N 1
ATOM 1526 C CA . LYS B 1 56 ? 9.32 -18 -4.035 1 95.12 56 LYS B CA 1
ATOM 1527 C C . LYS B 1 56 ? 8.734 -18.344 -5.402 1 95.12 56 LYS B C 1
ATOM 1529 O O . LYS B 1 56 ? 9.023 -19.406 -5.957 1 95.12 56 LYS B O 1
ATOM 1534 N N . VAL B 1 57 ? 8.031 -17.422 -5.934 1 97.5 57 VAL B N 1
ATOM 1535 C CA . VAL B 1 57 ? 7.336 -17.656 -7.199 1 97.5 57 VAL B CA 1
ATOM 1536 C C . VAL B 1 57 ? 8.031 -16.875 -8.312 1 97.5 57 VAL B C 1
ATOM 1538 O O . VAL B 1 57 ? 8.242 -17.406 -9.406 1 97.5 57 VAL B O 1
ATOM 1541 N N . ALA B 1 58 ? 8.352 -15.602 -8.055 1 98.25 58 ALA B N 1
ATOM 1542 C CA . ALA B 1 58 ? 8.984 -14.727 -9.031 1 98.25 58 ALA B CA 1
ATOM 1543 C C . ALA B 1 58 ? 9.742 -13.594 -8.352 1 98.25 58 ALA B C 1
ATOM 1545 O O . ALA B 1 58 ? 9.508 -13.305 -7.176 1 98.25 58 ALA B O 1
ATOM 1546 N N . GLU B 1 59 ? 10.633 -13.031 -9.078 1 98.38 59 GLU B N 1
ATOM 1547 C CA . GLU B 1 59 ? 11.414 -11.898 -8.594 1 98.38 59 GLU B CA 1
ATOM 1548 C C . GLU B 1 59 ? 11.828 -10.984 -9.742 1 98.38 59 GLU B C 1
ATOM 1550 O O . GLU B 1 59 ? 12.141 -11.453 -10.836 1 98.38 59 GLU B O 1
ATOM 1555 N N . VAL B 1 60 ? 11.852 -9.695 -9.461 1 98.56 60 VAL B N 1
ATOM 1556 C CA . VAL B 1 60 ? 12.328 -8.719 -10.43 1 98.56 60 VAL B CA 1
ATOM 1557 C C . VAL B 1 60 ? 12.977 -7.539 -9.711 1 98.56 60 VAL B C 1
ATOM 1559 O O . VAL B 1 60 ? 12.789 -7.367 -8.5 1 98.56 60 VAL B O 1
ATOM 1562 N N . VAL B 1 61 ? 13.719 -6.773 -10.453 1 98.5 61 VAL B N 1
ATOM 1563 C CA . VAL B 1 61 ? 14.258 -5.488 -10.016 1 98.5 61 VAL B CA 1
ATOM 1564 C C . VAL B 1 61 ? 13.789 -4.383 -10.961 1 98.5 61 VAL B C 1
ATOM 1566 O O . VAL B 1 61 ? 13.875 -4.52 -12.18 1 98.5 61 VAL B O 1
ATOM 1569 N N . THR B 1 62 ? 13.273 -3.391 -10.406 1 98.69 62 THR B N 1
ATOM 1570 C CA . THR B 1 62 ? 12.688 -2.336 -11.227 1 98.69 62 THR B CA 1
ATOM 1571 C C . THR B 1 62 ? 13.766 -1.579 -11.992 1 98.69 62 THR B C 1
ATOM 1573 O O . THR B 1 62 ? 14.898 -1.462 -11.516 1 98.69 62 THR B O 1
ATOM 1576 N N . GLY B 1 63 ? 13.328 -1.045 -13.109 1 97.94 63 GLY B N 1
ATOM 1577 C CA . GLY B 1 63 ? 14.18 -0.161 -13.898 1 97.94 63 GLY B CA 1
ATOM 1578 C C . GLY B 1 63 ? 13.922 1.309 -13.625 1 97.94 63 GLY B C 1
ATOM 1579 O O . GLY B 1 63 ? 13.422 1.67 -12.555 1 97.94 63 GLY B O 1
ATOM 1580 N N . GLU B 1 64 ? 14.195 2.199 -14.625 1 98.12 64 GLU B N 1
ATOM 1581 C CA . GLU B 1 64 ? 14.164 3.654 -14.492 1 98.12 64 GLU B CA 1
ATOM 1582 C C . GLU B 1 64 ? 12.734 4.152 -14.305 1 98.12 64 GLU B C 1
ATOM 1584 O O . GLU B 1 64 ? 12.508 5.195 -13.688 1 98.12 64 GLU B O 1
ATOM 1589 N N . ASP B 1 65 ? 11.82 3.393 -14.758 1 98.44 65 ASP B N 1
ATOM 1590 C CA . ASP B 1 65 ? 10.438 3.865 -14.727 1 98.44 65 ASP B CA 1
ATOM 1591 C C . ASP B 1 65 ? 9.734 3.402 -13.453 1 98.44 65 ASP B C 1
ATOM 1593 O O . ASP B 1 65 ? 8.57 3.748 -13.219 1 98.44 65 ASP B O 1
ATOM 1597 N N . GLY B 1 66 ? 10.391 2.557 -12.633 1 98.81 66 GLY B N 1
ATOM 1598 C CA . GLY B 1 66 ? 9.852 2.107 -11.359 1 98.81 66 GLY B CA 1
ATOM 1599 C C . GLY B 1 66 ? 8.781 1.044 -11.508 1 98.81 66 GLY B C 1
ATOM 1600 O O . GLY B 1 66 ? 8.109 0.693 -10.539 1 98.81 66 GLY B O 1
ATOM 1601 N N . VAL B 1 67 ? 8.625 0.576 -12.781 1 98.88 67 VAL B N 1
ATOM 1602 C CA . VAL B 1 67 ? 7.57 -0.401 -13.039 1 98.88 67 VAL B CA 1
ATOM 1603 C C . VAL B 1 67 ? 8.117 -1.813 -12.852 1 98.88 67 VAL B C 1
ATOM 1605 O O . VAL B 1 67 ? 9.242 -2.111 -13.258 1 98.88 67 VAL B O 1
ATOM 1608 N N . PHE B 1 68 ? 7.32 -2.684 -12.242 1 98.88 68 PHE B N 1
ATOM 1609 C CA . PHE B 1 68 ? 7.699 -4.09 -12.164 1 98.88 68 PHE B CA 1
ATOM 1610 C C . PHE B 1 68 ? 6.652 -4.969 -12.836 1 98.88 68 PHE B C 1
ATOM 1612 O O . PHE B 1 68 ? 5.457 -4.668 -12.797 1 98.88 68 PHE B O 1
ATOM 1619 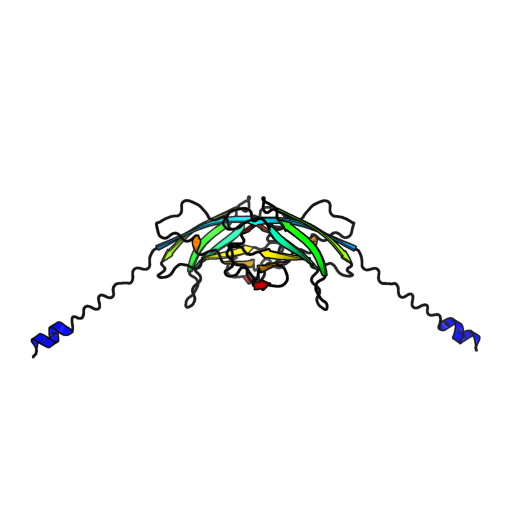N N . HIS B 1 69 ? 7.129 -6.016 -13.438 1 98.75 69 HIS B N 1
ATOM 1620 C CA . HIS B 1 69 ? 6.344 -7.102 -14.016 1 98.75 69 HIS B CA 1
ATOM 1621 C C . HIS B 1 69 ? 6.816 -8.453 -13.492 1 98.75 69 HIS B C 1
ATOM 1623 O O . HIS B 1 69 ? 7.965 -8.844 -13.711 1 98.75 69 HIS B O 1
ATOM 1629 N N . LEU B 1 70 ? 5.938 -9.109 -12.812 1 98.62 70 LEU B N 1
ATOM 1630 C CA . LEU B 1 70 ? 6.262 -10.422 -12.258 1 98.62 70 LEU B CA 1
ATOM 1631 C C . LEU B 1 70 ? 5.332 -11.492 -12.82 1 98.62 70 LEU B C 1
ATOM 1633 O O . LEU B 1 70 ? 4.117 -11.289 -12.891 1 98.62 70 LEU B O 1
ATOM 1637 N N . LYS B 1 71 ? 5.887 -12.469 -13.242 1 98.5 71 LYS B N 1
ATOM 1638 C CA . LYS B 1 71 ? 5.141 -13.641 -13.695 1 98.5 71 LYS B CA 1
ATOM 1639 C C . LYS B 1 71 ? 5.832 -14.93 -13.266 1 98.5 71 LYS B C 1
ATOM 1641 O O . LYS B 1 71 ? 7.047 -15.07 -13.398 1 98.5 71 LYS B O 1
ATOM 1646 N N . GLY B 1 72 ? 5.07 -15.836 -12.734 1 98 72 GLY B N 1
ATOM 1647 C CA . GLY B 1 72 ? 5.617 -17.109 -12.289 1 98 72 GLY B CA 1
ATOM 1648 C C . GLY B 1 72 ? 4.555 -18.109 -11.875 1 98 72 GLY B C 1
ATOM 1649 O O . GLY B 1 72 ? 3.359 -17.859 -12.078 1 98 72 GLY B O 1
ATOM 1650 N N . TYR B 1 73 ? 5.035 -19.234 -11.484 1 96.62 73 TYR B N 1
ATOM 1651 C CA . TYR B 1 73 ? 4.098 -20.281 -11.094 1 96.62 73 TYR B CA 1
ATOM 1652 C C . TYR B 1 73 ? 4.676 -21.125 -9.969 1 96.62 73 TYR B C 1
ATOM 1654 O O . TYR B 1 73 ? 5.871 -21.062 -9.68 1 96.62 73 TYR B O 1
ATOM 1662 N N . THR B 1 74 ? 3.822 -21.812 -9.273 1 94.81 74 THR B N 1
ATOM 1663 C CA . THR B 1 74 ? 4.18 -22.828 -8.297 1 94.81 74 THR B CA 1
ATOM 1664 C C . THR B 1 74 ? 3.172 -23.969 -8.32 1 94.81 74 THR B C 1
ATOM 1666 O O . THR B 1 74 ? 2.162 -23.906 -9.023 1 94.81 74 THR B O 1
ATOM 1669 N N . TYR B 1 75 ? 3.541 -25.031 -7.617 1 91.94 75 TYR B N 1
ATOM 1670 C CA . TYR B 1 75 ? 2.652 -26.172 -7.496 1 91.94 75 TYR B CA 1
ATOM 1671 C C . TYR B 1 75 ? 2.012 -26.234 -6.113 1 91.94 75 TYR B C 1
ATOM 1673 O O . TYR B 1 75 ? 2.709 -26.172 -5.098 1 91.94 75 TYR B O 1
ATOM 1681 N N . GLU B 1 76 ? 0.688 -26.234 -6.129 1 89.44 76 GLU B N 1
ATOM 1682 C CA . GLU B 1 76 ? -0.034 -26.266 -4.859 1 89.44 76 GLU B CA 1
ATOM 1683 C C . GLU B 1 76 ? -1.293 -27.125 -4.961 1 89.44 76 GLU B C 1
ATOM 1685 O O . GLU B 1 76 ? -1.984 -27.109 -5.98 1 89.44 76 GLU B O 1
ATOM 1690 N N . ILE B 1 77 ? -1.63 -27.766 -3.826 1 87.62 77 ILE B N 1
ATOM 1691 C CA . ILE B 1 77 ? -2.879 -28.516 -3.764 1 87.62 77 ILE B CA 1
ATOM 1692 C C . ILE B 1 77 ? -4.055 -27.547 -3.617 1 87.62 77 ILE B C 1
ATOM 1694 O O . ILE B 1 77 ? -5.031 -27.641 -4.363 1 87.62 77 ILE B O 1
ATOM 1698 N N . THR B 1 78 ? -3.902 -26.688 -2.629 1 90.56 78 THR B N 1
ATOM 1699 C CA . THR B 1 78 ? -4.91 -25.641 -2.469 1 90.56 78 THR B CA 1
ATOM 1700 C C . THR B 1 78 ? -4.508 -24.375 -3.223 1 90.56 78 THR B C 1
ATOM 1702 O O . THR B 1 78 ? -3.422 -24.312 -3.801 1 90.56 78 THR B O 1
ATOM 1705 N N . THR B 1 79 ? -5.41 -23.484 -3.32 1 93.94 79 THR B N 1
ATOM 1706 C CA . THR B 1 79 ? -5.121 -22.219 -4 1 93.94 79 THR B CA 1
ATOM 1707 C C . THR B 1 79 ? -3.961 -21.5 -3.324 1 93.94 79 THR B C 1
ATOM 1709 O O . THR B 1 79 ? -3.916 -21.391 -2.098 1 93.94 79 THR B O 1
ATOM 1712 N N . MET B 1 80 ? -3.064 -21.016 -4.141 1 95 80 MET B N 1
ATOM 1713 C CA . MET B 1 80 ? -1.934 -20.281 -3.588 1 95 80 MET B CA 1
ATOM 1714 C C . MET B 1 80 ? -2.398 -18.969 -2.941 1 95 80 MET B C 1
ATOM 1716 O O . MET B 1 80 ? -3.414 -18.406 -3.346 1 95 80 MET B O 1
ATOM 1720 N N . ASP B 1 81 ? -1.677 -18.531 -1.92 1 96 81 ASP B N 1
ATOM 1721 C CA . ASP B 1 81 ? -1.843 -17.234 -1.262 1 96 81 ASP B CA 1
ATOM 1722 C C . ASP B 1 81 ? -0.708 -16.281 -1.63 1 96 81 ASP B C 1
ATOM 1724 O O . ASP B 1 81 ? 0.286 -16.188 -0.907 1 96 81 ASP B O 1
ATOM 1728 N N . PRO B 1 82 ? -0.897 -15.562 -2.758 1 97.88 82 PRO B N 1
ATOM 1729 C CA . PRO B 1 82 ? 0.225 -14.742 -3.229 1 97.88 82 PRO B CA 1
ATOM 1730 C C . PRO B 1 82 ? 0.47 -13.516 -2.354 1 97.88 82 PRO B C 1
ATOM 1732 O O . PRO B 1 82 ? -0.475 -12.812 -1.995 1 97.88 82 PRO B O 1
ATOM 1735 N N . LYS B 1 83 ? 1.688 -13.312 -2.082 1 98 83 LYS B N 1
ATOM 1736 C CA . LYS B 1 83 ? 2.168 -12.18 -1.298 1 98 83 LYS B CA 1
ATOM 1737 C C . LYS B 1 83 ? 3.268 -11.422 -2.039 1 98 83 LYS B C 1
ATOM 1739 O O . LYS B 1 83 ? 4.219 -12.031 -2.537 1 98 83 LYS B O 1
ATOM 1744 N N . LEU B 1 84 ? 3.094 -10.18 -2.133 1 98.44 84 LEU B N 1
ATOM 1745 C CA . LEU B 1 84 ? 4.078 -9.297 -2.748 1 98.44 84 LEU B CA 1
ATOM 1746 C C . LEU B 1 84 ? 5.02 -8.711 -1.697 1 98.44 84 LEU B C 1
ATOM 1748 O O . LEU B 1 84 ? 4.57 -8.07 -0.744 1 98.44 84 LEU B O 1
ATOM 1752 N N . ASN B 1 85 ? 6.289 -8.922 -1.858 1 98.06 85 ASN B N 1
ATOM 1753 C CA . ASN B 1 85 ? 7.32 -8.305 -1.028 1 98.06 85 ASN B CA 1
ATOM 1754 C C . ASN B 1 85 ? 8.094 -7.234 -1.793 1 98.06 85 ASN B C 1
ATOM 1756 O O . ASN B 1 85 ? 8.547 -7.473 -2.912 1 98.06 85 ASN B O 1
ATOM 1760 N N . ILE B 1 86 ? 8.25 -6.164 -1.178 1 98.38 86 ILE B N 1
ATOM 1761 C CA . ILE B 1 86 ? 9 -5.062 -1.761 1 98.38 86 ILE B CA 1
ATOM 1762 C C . ILE B 1 86 ? 10.188 -4.711 -0.858 1 98.38 86 ILE B C 1
ATOM 1764 O O . ILE B 1 86 ? 10.008 -4.484 0.342 1 98.38 86 ILE B O 1
ATOM 1768 N N . TYR B 1 87 ? 11.344 -4.723 -1.405 1 97.81 87 TYR B N 1
ATOM 1769 C CA . TYR B 1 87 ? 12.594 -4.414 -0.719 1 97.81 87 TYR B CA 1
ATOM 1770 C C . TYR B 1 87 ? 13.227 -3.15 -1.283 1 97.81 87 TYR B C 1
ATOM 1772 O O . TYR B 1 87 ? 13.531 -3.08 -2.477 1 97.81 87 TYR B O 1
ATOM 1780 N N . HIS B 1 88 ? 13.477 -2.232 -0.45 1 97.12 88 HIS B N 1
ATOM 1781 C CA . HIS B 1 88 ? 13.977 -0.97 -0.979 1 97.12 88 HIS B CA 1
ATOM 1782 C C . HIS B 1 88 ? 14.836 -0.242 0.051 1 97.12 88 HIS B C 1
ATOM 1784 O O . HIS B 1 88 ? 14.891 -0.649 1.213 1 97.12 88 HIS B O 1
ATOM 1790 N N . ASN B 1 89 ? 15.5 0.755 -0.379 1 95.81 89 ASN B N 1
ATOM 1791 C CA . ASN B 1 89 ? 16.312 1.564 0.524 1 95.81 89 ASN B CA 1
ATOM 1792 C C . ASN B 1 89 ? 15.93 3.041 0.45 1 95.81 89 ASN B C 1
ATOM 1794 O O . ASN B 1 89 ? 16.75 3.914 0.723 1 95.81 89 ASN B O 1
ATOM 1798 N N . CYS B 1 90 ? 14.734 3.301 0.002 1 96.62 90 CYS B N 1
ATOM 1799 C CA . CYS B 1 90 ? 14.25 4.676 -0.025 1 96.62 90 CYS B CA 1
ATOM 1800 C C . CYS B 1 90 ? 14.336 5.312 1.357 1 96.62 90 CYS B C 1
ATOM 1802 O O . CYS B 1 90 ? 13.625 4.902 2.277 1 96.62 90 CYS B O 1
ATOM 1804 N N . ASN B 1 91 ? 15.141 6.285 1.479 1 94.06 91 ASN B N 1
ATOM 1805 C CA . ASN B 1 91 ? 15.352 7.055 2.699 1 94.06 91 ASN B CA 1
ATOM 1806 C C . ASN B 1 91 ? 15.828 6.172 3.848 1 94.06 91 ASN B C 1
ATOM 1808 O O . ASN B 1 91 ? 15.547 6.453 5.016 1 94.06 91 ASN B O 1
ATOM 1812 N N . ALA B 1 92 ? 16.406 5.105 3.527 1 91 92 ALA B N 1
ATOM 1813 C CA . ALA B 1 92 ? 16.922 4.223 4.57 1 91 92 ALA B CA 1
ATOM 1814 C C . ALA B 1 92 ? 18.062 4.895 5.344 1 91 92 ALA B C 1
ATOM 1816 O O . ALA B 1 92 ? 18.859 5.629 4.766 1 91 92 ALA B O 1
ATOM 1817 N N . LEU B 1 93 ? 18.062 4.66 6.602 1 84.38 93 LEU B N 1
ATOM 1818 C CA . LEU B 1 93 ? 19.078 5.25 7.457 1 84.38 93 LEU B CA 1
ATOM 1819 C C . LEU B 1 93 ? 20.438 4.605 7.211 1 84.38 93 LEU B C 1
ATOM 1821 O O . LEU B 1 93 ? 21.484 5.258 7.344 1 84.38 93 LEU B O 1
ATOM 1825 N N . THR B 1 94 ? 20.469 3.227 6.961 1 80.5 94 THR B N 1
ATOM 1826 C CA . THR B 1 94 ? 21.703 2.508 6.66 1 80.5 94 THR B CA 1
ATOM 1827 C C . THR B 1 94 ? 21.594 1.804 5.312 1 80.5 94 THR B C 1
ATOM 1829 O O . THR B 1 94 ? 20.531 1.326 4.934 1 80.5 94 THR B O 1
ATOM 1832 N N . PRO B 1 95 ? 22.719 1.819 4.703 1 79.81 95 PRO B N 1
ATOM 1833 C CA . PRO B 1 95 ? 22.734 1.133 3.412 1 79.81 95 PRO B CA 1
ATOM 1834 C C . PRO B 1 95 ? 22.891 -0.38 3.547 1 79.81 95 PRO B C 1
ATOM 1836 O O . PRO B 1 95 ? 22.859 -1.101 2.547 1 79.81 95 PRO B O 1
ATOM 1839 N N . ILE B 1 96 ? 22.953 -0.941 4.629 1 85.5 96 ILE B N 1
ATOM 1840 C CA . ILE B 1 96 ? 23.312 -2.342 4.824 1 85.5 96 ILE B CA 1
ATOM 1841 C C . ILE B 1 96 ? 22.078 -3.221 4.621 1 85.5 96 ILE B C 1
ATOM 1843 O O . ILE B 1 96 ? 22.172 -4.312 4.055 1 85.5 96 ILE B O 1
ATOM 1847 N N . CYS B 1 97 ? 20.969 -2.631 5.09 1 93.06 97 CYS B N 1
ATOM 1848 C CA . CYS B 1 97 ? 19.75 -3.422 4.988 1 93.06 97 CYS B CA 1
ATOM 1849 C C . CYS B 1 97 ? 18.672 -2.656 4.242 1 93.06 97 CYS B C 1
ATOM 1851 O O . CYS B 1 97 ? 18.688 -1.424 4.191 1 93.06 97 CYS B O 1
ATOM 1853 N N . TYR B 1 98 ? 17.859 -3.461 3.672 1 95.56 98 TYR B N 1
ATOM 1854 C CA . TYR B 1 98 ? 16.719 -2.865 2.984 1 95.56 98 TYR B CA 1
ATOM 1855 C C . TYR B 1 98 ? 15.508 -2.783 3.906 1 95.56 98 TYR B C 1
ATOM 1857 O O . TYR B 1 98 ? 15.422 -3.512 4.895 1 95.56 98 TYR B O 1
ATOM 1865 N N . ILE B 1 99 ? 14.711 -1.812 3.574 1 96.75 99 ILE B N 1
ATOM 1866 C CA . ILE B 1 99 ? 13.359 -1.786 4.133 1 96.75 99 ILE B CA 1
ATOM 1867 C C . ILE B 1 99 ? 12.477 -2.781 3.385 1 96.75 99 ILE B C 1
ATOM 1869 O O . ILE B 1 99 ? 12.531 -2.875 2.156 1 96.75 99 ILE B O 1
ATOM 1873 N N . LYS B 1 100 ? 11.672 -3.498 4.168 1 96.94 100 LYS B N 1
ATOM 1874 C CA . LYS B 1 100 ? 10.797 -4.496 3.561 1 96.94 100 LYS B CA 1
ATOM 1875 C C . LYS B 1 100 ? 9.359 -4.352 4.07 1 96.94 100 LYS B C 1
ATOM 1877 O O . LYS B 1 100 ? 9.141 -4.172 5.27 1 96.94 100 LYS B O 1
ATOM 1882 N N . PHE B 1 101 ? 8.453 -4.438 3.141 1 97.31 101 PHE B N 1
ATOM 1883 C CA . PHE B 1 101 ? 7.055 -4.621 3.496 1 97.31 101 PHE B CA 1
ATOM 1884 C C . PHE B 1 101 ? 6.359 -5.539 2.496 1 97.31 101 PHE B C 1
ATOM 1886 O O . PHE B 1 101 ? 6.934 -5.891 1.465 1 97.31 101 PHE B O 1
ATOM 1893 N N . ASN B 1 102 ? 5.156 -5.945 2.893 1 97.19 102 ASN B N 1
ATOM 1894 C CA . ASN B 1 102 ? 4.453 -6.879 2.018 1 97.19 102 ASN B CA 1
ATOM 1895 C C . ASN B 1 102 ? 2.969 -6.547 1.924 1 97.19 102 ASN B C 1
ATOM 1897 O O . ASN B 1 102 ? 2.428 -5.852 2.787 1 97.19 102 ASN B O 1
ATOM 1901 N N . VAL B 1 103 ? 2.408 -7.023 0.915 1 97.5 103 VAL B N 1
ATOM 1902 C CA . VAL B 1 103 ? 0.975 -6.941 0.654 1 97.5 103 VAL B CA 1
ATOM 1903 C C . VAL B 1 103 ? 0.456 -8.297 0.172 1 97.5 103 VAL B C 1
ATOM 1905 O O . VAL B 1 103 ? 1.081 -8.938 -0.673 1 97.5 103 VAL B O 1
ATOM 1908 N N . LEU B 1 104 ? -0.659 -8.711 0.789 1 97.56 104 LEU B N 1
ATOM 1909 C CA . LEU B 1 104 ? -1.28 -9.93 0.283 1 97.56 104 LEU B CA 1
ATOM 1910 C C . LEU B 1 104 ? -2.158 -9.633 -0.927 1 97.56 104 LEU B C 1
ATOM 1912 O O . LEU B 1 104 ? -2.996 -8.727 -0.882 1 97.56 104 LEU B O 1
ATOM 1916 N N . LEU B 1 105 ? -1.893 -10.344 -1.95 1 98.19 105 LEU B N 1
ATOM 1917 C CA . LEU B 1 105 ? -2.672 -10.188 -3.174 1 98.19 105 LEU B CA 1
ATOM 1918 C C . LEU B 1 105 ? -3.914 -11.07 -3.145 1 98.19 105 LEU B C 1
ATOM 1920 O O . LEU B 1 105 ? -3.949 -12.078 -2.432 1 98.19 105 LEU B O 1
ATOM 1924 N N . PRO B 1 106 ? -4.906 -10.68 -3.902 1 97.12 106 PRO B N 1
ATOM 1925 C CA . PRO B 1 106 ? -6.121 -11.5 -3.877 1 97.12 106 PRO B CA 1
ATOM 1926 C C . PRO B 1 106 ? -5.922 -12.867 -4.523 1 97.12 106 PRO B C 1
ATOM 1928 O O . PRO B 1 106 ? -5.223 -12.984 -5.535 1 97.12 106 PRO B O 1
ATOM 1931 N N . LYS B 1 107 ? -6.582 -13.828 -3.973 1 95.94 107 LYS B N 1
ATOM 1932 C CA . LYS B 1 107 ? -6.504 -15.188 -4.5 1 95.94 107 LYS B CA 1
ATOM 1933 C C . LYS B 1 107 ? -7.098 -15.266 -5.906 1 95.94 107 LYS B C 1
ATOM 1935 O O . LYS B 1 107 ? -6.766 -16.172 -6.676 1 95.94 107 LYS B O 1
ATOM 1940 N N . SER B 1 108 ? -7.93 -14.359 -6.223 1 95.56 108 SER B N 1
ATOM 1941 C CA . SER B 1 108 ? -8.664 -14.375 -7.484 1 95.56 108 SER B CA 1
ATOM 1942 C C . SER B 1 108 ? -7.723 -14.172 -8.672 1 95.56 108 SER B C 1
ATOM 1944 O O . SER B 1 108 ? -8.109 -14.406 -9.82 1 95.56 108 SER B O 1
ATOM 1946 N N . ILE B 1 109 ? -6.539 -13.781 -8.445 1 97.12 109 ILE B N 1
ATOM 1947 C CA . ILE B 1 109 ? -5.652 -13.508 -9.57 1 97.12 109 ILE B CA 1
ATOM 1948 C C . ILE B 1 109 ? -4.91 -14.781 -9.969 1 97.12 109 ILE B C 1
ATOM 1950 O O . ILE B 1 109 ? -4.199 -14.797 -10.977 1 97.12 109 ILE B O 1
ATOM 1954 N N . VAL B 1 110 ? -5.074 -15.781 -9.188 1 97.5 110 VAL B N 1
ATOM 1955 C CA . VAL B 1 110 ? -4.402 -17.047 -9.445 1 97.5 110 VAL B CA 1
ATOM 1956 C C . VAL B 1 110 ? -5.082 -17.766 -10.609 1 97.5 110 VAL B C 1
ATOM 1958 O O . VAL B 1 110 ? -6.305 -17.906 -10.633 1 97.5 110 VAL B O 1
ATOM 1961 N N . ASN B 1 111 ? -4.215 -18.141 -11.555 1 96.69 111 ASN B N 1
ATOM 1962 C CA . ASN B 1 111 ? -4.703 -18.812 -12.75 1 96.69 111 ASN B CA 1
ATOM 1963 C C . ASN B 1 111 ? -4.266 -20.266 -12.789 1 96.69 111 ASN B C 1
ATOM 1965 O O . ASN B 1 111 ? -3.066 -20.562 -12.797 1 96.69 111 ASN B O 1
ATOM 1969 N N . ARG B 1 112 ? -5.184 -21.203 -12.945 1 94 112 ARG B N 1
ATOM 1970 C CA . ARG B 1 112 ? -4.891 -22.641 -12.953 1 94 112 ARG B CA 1
ATOM 1971 C C . ARG B 1 112 ? -4.941 -23.203 -14.367 1 94 112 ARG B C 1
ATOM 1973 O O . ARG B 1 112 ? -4.566 -24.344 -14.594 1 94 112 ARG B O 1
ATOM 1980 N N . GLU B 1 113 ? -5.402 -22.438 -15.297 1 92.12 113 GLU B N 1
ATOM 1981 C CA . GLU B 1 113 ? -5.633 -22.906 -16.656 1 92.12 113 GLU B CA 1
ATOM 1982 C C . GLU B 1 113 ? -4.414 -22.656 -17.547 1 92.12 113 GLU B C 1
ATOM 1984 O O . GLU B 1 113 ? -4.41 -23.031 -18.719 1 92.12 113 GLU B O 1
ATOM 1989 N N . GLY B 1 114 ? -3.361 -22.047 -16.984 1 92.31 114 GLY B N 1
ATOM 1990 C CA . GLY B 1 114 ? -2.178 -21.734 -17.766 1 92.31 114 GLY B CA 1
ATOM 1991 C C . GLY B 1 114 ? -1.604 -20.359 -17.469 1 92.31 114 GLY B C 1
ATOM 1992 O O . GLY B 1 114 ? -1.981 -19.734 -16.469 1 92.31 114 GLY B O 1
ATOM 1993 N N . GLU B 1 115 ? -0.726 -19.969 -18.266 1 94.06 115 GLU B N 1
ATOM 1994 C CA . GLU B 1 115 ? -0.061 -18.672 -18.078 1 94.06 115 GLU B CA 1
ATOM 1995 C C . GLU B 1 115 ? -1.038 -17.516 -18.266 1 94.06 115 GLU B C 1
ATOM 1997 O O . GLU B 1 115 ? -1.756 -17.469 -19.266 1 94.06 115 GLU B O 1
ATOM 2002 N N . PRO B 1 116 ? -1.121 -16.703 -17.297 1 95.31 116 PRO B N 1
ATOM 2003 C CA . PRO B 1 116 ? -2.047 -15.57 -17.438 1 95.31 116 PRO B CA 1
ATOM 2004 C C . PRO B 1 116 ? -1.702 -14.656 -18.609 1 95.31 116 PRO B C 1
ATOM 2006 O O . PRO B 1 116 ? -0.523 -14.438 -18.891 1 95.31 116 PRO B O 1
ATOM 2009 N N . THR B 1 117 ? -2.674 -14.094 -19.172 1 93.56 117 THR B N 1
ATOM 2010 C CA . THR B 1 117 ? -2.502 -13.188 -20.297 1 93.56 117 THR B CA 1
ATOM 2011 C C . THR B 1 117 ? -2.504 -11.734 -19.828 1 93.56 117 THR B C 1
ATOM 2013 O O . THR B 1 117 ? -2.068 -10.836 -20.562 1 93.56 117 THR B O 1
ATOM 2016 N N . GLN B 1 118 ? -3.078 -11.562 -18.703 1 95.19 118 GLN B N 1
ATOM 2017 C CA . GLN B 1 118 ? -3.121 -10.219 -18.141 1 95.19 118 GLN B CA 1
ATOM 2018 C C . GLN B 1 118 ? -2.453 -10.188 -16.766 1 95.19 118 GLN B C 1
ATOM 2020 O O . GLN B 1 118 ? -2.484 -11.172 -16.031 1 95.19 118 GLN B O 1
ATOM 2025 N N . GLU B 1 119 ? -1.896 -9.094 -16.578 1 98.06 119 GLU B N 1
ATOM 2026 C CA . GLU B 1 119 ? -1.278 -8.891 -15.273 1 98.06 119 GLU B CA 1
ATOM 2027 C C . GLU B 1 119 ? -2.225 -8.156 -14.32 1 98.06 119 GLU B C 1
ATOM 2029 O O . GLU B 1 119 ? -2.943 -7.246 -14.734 1 98.06 119 GLU B O 1
ATOM 2034 N N . TYR B 1 120 ? -2.285 -8.609 -13.148 1 98.25 120 TYR B N 1
ATOM 2035 C CA . TYR B 1 120 ? -2.977 -7.863 -12.102 1 98.25 120 TYR B CA 1
ATOM 2036 C C . TYR B 1 120 ? -2.182 -6.629 -11.695 1 98.25 120 TYR B C 1
ATOM 2038 O O . TYR B 1 120 ? -0.978 -6.715 -11.438 1 98.25 120 TYR B O 1
ATOM 2046 N N . ASP B 1 121 ? -2.812 -5.469 -11.609 1 98.56 121 ASP B N 1
ATOM 2047 C CA . ASP B 1 121 ? -2.162 -4.234 -11.18 1 98.56 121 ASP B CA 1
ATOM 2048 C C . ASP B 1 121 ? -2.27 -4.047 -9.672 1 98.56 121 ASP B C 1
ATOM 2050 O O . ASP B 1 121 ? -3.342 -3.723 -9.156 1 98.56 121 ASP B O 1
ATOM 2054 N N . ALA B 1 122 ? -1.151 -4.184 -9.031 1 98.38 122 ALA B N 1
ATOM 2055 C CA . ALA B 1 122 ? -1.12 -4.102 -7.574 1 98.38 122 ALA B CA 1
ATOM 2056 C C . ALA B 1 122 ? -1.172 -2.652 -7.102 1 98.38 122 ALA B C 1
ATOM 2058 O O . ALA B 1 122 ? -1.385 -2.383 -5.918 1 98.38 122 ALA B O 1
ATOM 2059 N N . GLY B 1 123 ? -0.955 -1.743 -8.031 1 97.94 123 GLY B N 1
ATOM 2060 C CA . GLY B 1 123 ? -1.005 -0.334 -7.676 1 97.94 123 GLY B CA 1
ATOM 2061 C C . GLY B 1 123 ? 0.351 0.345 -7.734 1 97.94 123 GLY B C 1
ATOM 2062 O O . GLY B 1 123 ? 1.271 -0.15 -8.391 1 97.94 123 GLY B O 1
ATOM 2063 N N . THR B 1 124 ? 0.383 1.543 -7.219 1 98.62 124 THR B N 1
ATOM 2064 C CA . THR B 1 124 ? 1.611 2.32 -7.098 1 98.62 124 THR B CA 1
ATOM 2065 C C . THR B 1 124 ? 1.97 2.541 -5.633 1 98.62 124 THR B C 1
ATOM 2067 O O . THR B 1 124 ? 1.164 3.07 -4.863 1 98.62 124 THR B O 1
ATOM 2070 N N . PHE B 1 125 ? 3.102 2.191 -5.305 1 98.62 125 PHE B N 1
ATOM 2071 C CA . PHE B 1 125 ? 3.582 2.33 -3.934 1 98.62 125 PHE B CA 1
ATOM 2072 C C . PHE B 1 125 ? 4.586 3.471 -3.826 1 98.62 125 PHE B C 1
ATOM 2074 O O . PHE B 1 125 ? 5.633 3.445 -4.477 1 98.62 125 PHE B O 1
ATOM 2081 N N . SER B 1 126 ? 4.23 4.43 -3.037 1 98.56 126 SER B N 1
ATOM 2082 C CA . SER B 1 126 ? 5.211 5.445 -2.662 1 98.56 126 SER B CA 1
ATOM 2083 C C . SER B 1 126 ? 6.074 4.977 -1.496 1 98.56 126 SER B C 1
ATOM 2085 O O . SER B 1 126 ? 5.609 4.93 -0.354 1 98.56 126 SER B O 1
ATOM 2087 N N . LEU B 1 127 ? 7.336 4.789 -1.744 1 98.56 127 LEU B N 1
ATOM 2088 C CA . LEU B 1 127 ? 8.195 4.047 -0.828 1 98.56 127 LEU B CA 1
ATOM 2089 C C . LEU B 1 127 ? 8.656 4.93 0.325 1 98.56 127 LEU B C 1
ATOM 2091 O O . LEU B 1 127 ? 9.211 4.434 1.309 1 98.56 127 LEU B O 1
ATOM 2095 N N . ASP B 1 128 ? 8.461 6.188 0.175 1 98.06 128 ASP B N 1
ATOM 2096 C CA . ASP B 1 128 ? 8.781 7.09 1.275 1 98.06 128 ASP B CA 1
ATOM 2097 C C . ASP B 1 128 ? 7.676 7.086 2.33 1 98.06 128 ASP B C 1
ATOM 2099 O O . ASP B 1 128 ? 7.828 7.68 3.398 1 98.06 128 ASP B O 1
ATOM 2103 N N . ASN B 1 129 ? 6.586 6.371 2.037 1 97.62 129 ASN B N 1
ATOM 2104 C CA . ASN B 1 129 ? 5.613 6.047 3.074 1 97.62 129 ASN B CA 1
ATOM 2105 C C . ASN B 1 129 ? 6.125 4.949 4.004 1 97.62 129 ASN B C 1
ATOM 2107 O O . ASN B 1 129 ? 7.066 4.23 3.658 1 97.62 129 ASN B O 1
ATOM 2111 N N . THR B 1 130 ? 5.48 4.918 5.129 1 96.25 130 THR B N 1
ATOM 2112 C CA . THR B 1 130 ? 5.707 3.791 6.027 1 96.25 130 THR B CA 1
ATOM 2113 C C . THR B 1 130 ? 4.469 2.906 6.109 1 96.25 130 THR B C 1
ATOM 2115 O O . THR B 1 130 ? 3.414 3.344 6.574 1 96.25 130 THR B O 1
ATOM 2118 N N . PHE B 1 131 ? 4.629 1.728 5.684 1 95.12 131 PHE B N 1
ATOM 2119 C CA . PHE B 1 131 ? 3.529 0.77 5.68 1 95.12 131 PHE B CA 1
ATOM 2120 C C . PHE B 1 131 ? 3.533 -0.065 6.953 1 95.12 131 PHE B C 1
ATOM 2122 O O . PHE B 1 131 ? 4.594 -0.395 7.484 1 95.12 131 PHE B O 1
ATOM 2129 N N . PRO B 1 132 ? 2.359 -0.383 7.363 1 92.62 132 PRO B N 1
ATOM 2130 C CA . PRO B 1 132 ? 2.328 -1.271 8.531 1 92.62 132 PRO B CA 1
ATOM 2131 C C . PRO B 1 132 ? 3.045 -2.596 8.281 1 92.62 132 PRO B C 1
ATOM 2133 O O . PRO B 1 132 ? 2.957 -3.152 7.184 1 92.62 132 PRO B O 1
ATOM 2136 N N . GLY B 1 133 ? 3.764 -3.037 9.344 1 91.5 133 GLY B N 1
ATOM 2137 C CA . GLY B 1 133 ? 4.465 -4.305 9.234 1 91.5 133 GLY B CA 1
ATOM 2138 C C . GLY B 1 133 ? 5.82 -4.184 8.562 1 91.5 133 GLY B C 1
ATOM 2139 O O . GLY B 1 133 ? 6.562 -5.164 8.469 1 91.5 133 GLY B O 1
ATOM 2140 N N . GLN B 1 134 ? 6.113 -3.01 8.18 1 94.12 134 GLN B N 1
ATOM 2141 C CA . GLN B 1 134 ? 7.41 -2.785 7.543 1 94.12 134 GLN B CA 1
ATOM 2142 C C . GLN B 1 134 ? 8.555 -3.064 8.516 1 94.12 134 GLN B C 1
ATOM 2144 O O . GLN B 1 134 ? 8.453 -2.746 9.703 1 94.12 134 GLN B O 1
ATOM 2149 N N . GLY B 1 135 ? 9.648 -3.654 7.941 1 93.25 135 GLY B N 1
ATOM 2150 C CA . GLY B 1 135 ? 10.836 -3.959 8.727 1 93.25 135 GLY B CA 1
ATOM 2151 C C . GLY B 1 135 ? 12.117 -3.916 7.91 1 93.25 135 GLY B C 1
ATOM 2152 O O . GLY B 1 135 ? 12.117 -3.426 6.777 1 93.25 135 GLY B O 1
ATOM 2153 N N . THR B 1 136 ? 13.141 -4.297 8.602 1 92.81 136 THR B N 1
ATOM 2154 C CA . THR B 1 136 ? 14.445 -4.332 7.969 1 92.81 136 THR B CA 1
ATOM 2155 C C . THR B 1 136 ? 14.773 -5.738 7.473 1 92.81 136 THR B C 1
ATOM 2157 O O . THR B 1 136 ? 14.484 -6.723 8.148 1 92.81 136 THR B O 1
ATOM 2160 N N . ASP B 1 137 ? 15.391 -5.801 6.305 1 93 137 ASP B N 1
ATOM 2161 C CA . ASP B 1 137 ? 15.812 -7.074 5.727 1 93 137 ASP B CA 1
ATOM 2162 C C . ASP B 1 137 ? 17.25 -6.98 5.195 1 93 137 ASP B C 1
ATOM 2164 O O . ASP B 1 137 ? 17.5 -6.289 4.207 1 93 137 ASP B O 1
ATOM 2168 N N . CYS B 1 138 ? 18.094 -7.742 5.777 1 91.69 138 CYS B N 1
ATOM 2169 C CA . CYS B 1 138 ? 19.5 -7.664 5.387 1 91.69 138 CYS B CA 1
ATOM 2170 C C . CYS B 1 138 ? 19.875 -8.828 4.477 1 91.69 138 CYS B C 1
ATOM 2172 O O . CYS B 1 138 ? 21 -8.898 3.979 1 91.69 138 CYS B O 1
ATOM 2174 N N . LEU B 1 139 ? 19 -9.703 4.168 1 86.19 139 LEU B N 1
ATOM 2175 C CA . LEU B 1 139 ? 19.266 -10.898 3.375 1 86.19 139 LEU B CA 1
ATOM 2176 C C . LEU B 1 139 ? 19.047 -10.625 1.892 1 86.19 139 LEU B C 1
ATOM 2178 O O . LEU B 1 139 ? 19.688 -11.234 1.039 1 86.19 139 LEU B O 1
ATOM 2182 N N . ASN B 1 140 ? 18.125 -9.797 1.589 1 85.88 140 ASN B N 1
ATOM 2183 C CA . ASN B 1 140 ? 17.719 -9.602 0.198 1 85.88 140 ASN B CA 1
ATOM 2184 C C . ASN B 1 140 ? 18.359 -8.344 -0.39 1 85.88 140 ASN B C 1
ATOM 2186 O O . ASN B 1 140 ? 17.828 -7.766 -1.347 1 85.88 140 ASN B O 1
ATOM 2190 N N . LYS B 1 141 ? 19.422 -7.898 0.047 1 77.56 141 LYS B N 1
ATOM 2191 C CA . LYS B 1 141 ? 20.141 -6.773 -0.548 1 77.56 141 LYS B CA 1
ATOM 2192 C C . LYS B 1 141 ? 20.75 -7.164 -1.893 1 77.56 141 LYS B C 1
ATOM 2194 O O . LYS B 1 141 ? 21.156 -8.312 -2.084 1 77.56 141 LYS B O 1
#

Solvent-accessible surface area (backbone atoms only — not comparable to full-atom values): 15299 Å² total; per-residue (Å²): 120,73,74,57,61,59,60,63,62,61,60,70,73,70,68,65,70,78,76,47,47,60,37,19,44,30,38,29,35,36,34,23,40,85,87,34,52,31,54,70,31,40,37,35,35,28,33,61,48,93,86,53,79,60,42,78,38,32,69,44,63,19,44,77,73,8,46,44,74,39,62,34,53,49,68,35,82,60,85,65,41,39,29,41,37,42,37,34,58,60,86,48,91,50,90,72,35,21,42,31,38,55,36,36,45,51,56,82,61,57,26,68,90,46,82,64,90,60,61,47,67,62,30,30,43,36,48,52,41,47,54,42,80,50,42,80,36,64,81,81,102,119,72,70,64,55,56,62,60,61,62,59,68,73,70,69,65,70,77,75,46,47,60,37,18,44,31,39,29,35,34,34,23,39,84,86,34,50,31,54,68,31,40,38,36,34,29,32,61,47,94,87,54,77,60,43,78,38,32,70,45,62,20,44,78,74,8,47,43,75,38,63,35,51,49,68,36,83,58,83,64,41,40,30,40,37,43,36,36,57,57,87,47,92,50,89,73,36,21,42,30,38,54,36,37,46,50,57,82,62,55,28,67,90,44,80,64,90,62,62,46,68,63,30,30,43,36,49,52,41,46,54,43,81,50,42,79,34,66,81,80,103

=== Feature glossary ===
Reading guide. The protein is described through the following features:

Foldseek 3Di. A 3Di character summarizes, for each residue, the relative orientation of the Cα frame of its nearest spatial neighbor. Because it encodes fold topology rather than chemistry, 3Di alignments detect remote structural similarity that sequence alignment misses.

Contact-map, Ramachandran, and PAE plots. Plot images: a contact map (which residues are close in 3D, as an N×N binary image), a Ramachandran scatter (backbone torsion angles, revealing secondary-structure composition at a glance), and — for AlphaFold structures — a PAE heatmap (pairwise prediction confidence).

Radius of gyration, Cα contacts, bounding box. Radius of gyration (Rg) is the root-mean-square distance of Cα atoms from their centroid — a single number for overall size and compactness. A globular domain of N residues has Rg ≈ 2.2·N^0.38 Å; an extended or disordered chain has a much larger Rg. The Cα contact count is the number of residue pairs whose Cα atoms are within 8 Å and are more than four positions apart in sequence — a standard proxy for tertiary packing density. The bounding box is the smallest axis-aligned box enclosing all Cα atoms.

Secondary structure (8-state, DSSP). Eight-state secondary structure (DSSP): H is the canonical α-helix, G the tighter 3₁₀-helix, I the wider π-helix; E/B are β-structure, T and S are turns and bends, and '-' is everything else. DSSP derives these from the pattern of main-chain N–H···O=C hydrogen bonds, not from the sequence.

B-factor. B-factor (Debye–Waller factor) reflects atomic displacement in the crystal lattice. It is an experimental observable (units Å²), not a prediction; low values mean the atom is pinned down, high values mean it moves or is heterogeneous across the crystal.

pLDDT. pLDDT is the predicted lDDT-Cα score: AlphaFold's confidence that the local environment of each residue (all inter-atomic distances within 15 Å) is correctly placed. It is a per-residue number between 0 and 100, with higher meaning more reliable.

Nearest PDB structures. Nearest PDB neighbors are the top structural matches found by Foldseek when searching this structure against the entire Protein Data Bank. Each hit reports a TM-score (0 to 1; >0.5 almost always implies the same fold) and an E-value. These are *structural* homologs — they may share no detectable sequence similarity.

Solvent-accessible surface area. Accessible surface area quantifies burial. A residue with SASA near zero is packed into the hydrophobic core; one with SASA >100 Å² sits on the surface. Computed here via the Shrake–Rupley numerical algorithm with a 1.4 Å probe.

Rendered structure images. Structure images are PyMOL renders from six orthogonal camera directions. Cartoon representation draws helices as coils and strands as arrows; sticks shows the backbone as bonds; surface shows the solvent-excluded envelope. Rainbow coloring maps sequence position to hue (blue→red, N→C); chain coloring assigns a distinct color per polypeptide.

Backbone torsions (φ/ψ). φ (phi) and ψ (psi) are the two rotatable backbone dihedrals per residue: φ is the C(i-1)–N–Cα–C torsion, ψ is the N–Cα–C–N(i+1) torsion, both in degrees on (−180°, 180°]. α-helical residues cluster near (−60°, −45°); β-strand residues near (−120°, +130°). A Ramachandran plot is simply a scatter of (φ, ψ) for every residue.

Predicted aligned error. Predicted Aligned Error (PAE) is an AlphaFold confidence matrix: entry (i, j) is the expected error in the position of residue j, in ångströms, when the prediction is superimposed on the true structure at residue i. Low PAE within a block of residues means that block is internally rigid and well-predicted; high PAE between two blocks means their relative placement is uncertain even if each block individually is confident.

mmCIF coordinates. Structure coordinates are given as an mmCIF _atom_site loop: one row per atom with element, residue name, chain id, sequence number, and x/y/z position in Å. Only the four main-chain atoms per residue are included here; side chains are omitted to keep the record compact.

InterPro / GO / CATH / organism. Database cross-references. InterPro integrates a dozen domain/family signature databases into unified entries with residue-range hits. GO terms attach function/process/location labels with evidence codes. CATH codes position the fold in a four-level structural taxonomy. Organism is the NCBI-taxonomy species name.

Secondary structure (3-state, P-SEA). SS3 is a coarse helix/strand/coil call (letters a/b/c) made by the P-SEA algorithm from inter-Cα distances and dihedrals. It is less detailed than DSSP but needs only Cα positions.

Sequence. Sequence gives the chain of amino acids in standard one-letter code (A=alanine, C=cysteine, …, Y=tyrosine), read N→C. It is the only feature that is directly encoded by the gene; all structural features are derived from the folded form of this sequence.